Protein AF-A0A8B8I466-F1 (afdb_monomer_lite)

Secondary structure (DSSP, 8-state):
-GGGTT--HHHHHHHHHHSSBSEEETTTTEEE-TTS-EESS-GGGTTSTT-BTTB-TTTS--HHHHHHHTT--EEEEEEBSS---TT-TT---TTTB-SEEEEEEEE-----TT---HHHHHHHHT--PPP--GGGGGGSSEEEPTTSS-EEEHHHHHHHHHHHHHHHHHHHHHHHHHHTS-EEEEEE-SS-STT--STTHHHHHHHHHHHHHHHHHHTT--SSEEEEEEES----HHHHGGGB-S----SS---BEEEEE-TTSTTSEEEEE-----TTBPP-GGGTTSEEEEEEEE-TTB-TTTHHHHGGG-TT-----S-PBP-

pLDDT: mean 81.02, std 19.11, range [26.3, 98.69]

Sequence (327 aa):
KALYKDMTVPDLIERILKKRAVTFMNQNDSYLLITGEQDEEGWEQVGSIHQKPPLILENCLSYDEMKLSAMVYISGYTECINDGEKQNSGVIREDIAEEDAVIIATSENNNSPLVHSYTYEELSSYINIQDKDEEKRYMDRYIKRPGTEDIFDNEVYYKRISVLAESTLLEAEHRAKEAGKNAFVNVIGCGLGVWKISPHQPDVYVLTFLERIRAFLRKDLLNHVTDVNFAFIKTSPGITALFTNSTEQSESPVEKRIFFESKRHPKGGINVQVENRSPSARLTGEHAGKLLVLTYPWDSNAHPGNDCILINKTPKTEACGRVTIKN

Radius of gyration: 21.11 Å; chains: 1; bounding box: 47×52×66 Å

Foldseek 3Di:
DVVPPPADPVNLVVCLQQQFFQAFDDPQGFTAHPVGDTDTHPLQCAPPPPADPPRHVVRHPHPVSLVVLQLDKDKDKFAFQDLLFFQCLLDGDNVFFDGIAMEIAHEDDLPPPVPVPVCQVVVLVPDDDDDDDPQPQLVDQWDQFPPDSDIDGLVVLLVSLLSVLLCQQLVQQVVLVVVVFAEAEEEEDACVPPNDRHPQSLVSNVVSNVVSQLVCLVVVSHQRHAEYEYAPGDHHPVSQVQQFDPDDPDPDDGFRKDWDAHPSHPVRTHIYGYDHGRQRTAQDDPRHPGHYYYYDHDRSRHHPPHVVVCCVPDPDDRGSRGGDGDD

Structure (mmCIF, N/CA/C/O backbone):
data_AF-A0A8B8I466-F1
#
_entry.id   AF-A0A8B8I466-F1
#
loop_
_atom_site.group_PDB
_atom_site.id
_atom_site.type_symbol
_atom_site.label_atom_id
_atom_site.label_alt_id
_atom_site.label_comp_id
_atom_site.label_asym_id
_atom_site.label_entity_id
_atom_site.label_seq_id
_atom_site.pdbx_PDB_ins_code
_atom_site.Cartn_x
_atom_site.Cartn_y
_atom_site.Cartn_z
_atom_site.occupancy
_atom_site.B_iso_or_equiv
_atom_site.auth_seq_id
_atom_site.auth_comp_id
_atom_site.auth_asym_id
_atom_site.auth_atom_id
_atom_site.pdbx_PDB_model_num
ATOM 1 N N . LYS A 1 1 ? 3.278 -1.179 -31.485 1.00 66.00 1 LYS A N 1
ATOM 2 C CA . LYS A 1 1 ? 4.059 -2.439 -31.374 1.00 66.00 1 LYS A CA 1
ATOM 3 C C . LYS A 1 1 ? 3.112 -3.606 -31.653 1.00 66.00 1 LYS A C 1
ATOM 5 O O . LYS A 1 1 ? 2.006 -3.562 -31.136 1.00 66.00 1 LYS A O 1
ATOM 10 N N . ALA A 1 2 ? 3.502 -4.591 -32.473 1.00 84.00 2 ALA A N 1
ATOM 11 C CA . ALA A 1 2 ? 2.630 -5.707 -32.879 1.00 84.00 2 ALA A CA 1
ATOM 12 C C . ALA A 1 2 ? 2.052 -6.496 -31.687 1.00 84.00 2 ALA A C 1
ATOM 14 O O . ALA A 1 2 ? 0.906 -6.919 -31.746 1.00 84.00 2 ALA A O 1
ATOM 15 N N . LEU A 1 3 ? 2.813 -6.586 -30.589 1.00 88.56 3 LEU A N 1
ATOM 16 C CA . LEU A 1 3 ? 2.430 -7.275 -29.354 1.00 88.56 3 LEU A CA 1
ATOM 17 C C . LEU A 1 3 ? 1.075 -6.833 -28.773 1.00 88.56 3 LEU A C 1
ATOM 19 O O . LEU A 1 3 ? 0.343 -7.661 -28.251 1.00 88.56 3 LEU A O 1
ATOM 23 N N . TYR A 1 4 ? 0.739 -5.543 -28.861 1.00 91.44 4 TYR A N 1
ATOM 24 C CA . TYR A 1 4 ? -0.459 -4.988 -28.216 1.00 91.44 4 TYR A CA 1
ATOM 25 C C . TYR A 1 4 ? -1.673 -4.900 -29.140 1.00 91.44 4 TYR A C 1
ATOM 27 O O . TYR A 1 4 ? -2.724 -4.446 -28.706 1.00 91.44 4 TYR A O 1
ATOM 35 N N . LYS A 1 5 ? -1.531 -5.260 -30.423 1.00 92.31 5 LYS A N 1
ATOM 36 C CA . LYS A 1 5 ? -2.537 -4.960 -31.453 1.00 92.31 5 LYS A CA 1
ATOM 37 C C . LYS A 1 5 ? -3.912 -5.552 -31.126 1.00 92.31 5 LYS A C 1
ATOM 39 O O . LYS A 1 5 ? -4.910 -4.867 -31.315 1.00 92.31 5 LYS A O 1
ATOM 44 N N . ASP A 1 6 ? -3.925 -6.781 -30.620 1.00 94.50 6 ASP A N 1
ATOM 45 C CA . ASP A 1 6 ? -5.138 -7.562 -30.362 1.00 94.50 6 ASP A CA 1
ATOM 46 C C . ASP A 1 6 ? -5.295 -7.911 -28.864 1.00 94.50 6 ASP A C 1
ATOM 48 O O . ASP A 1 6 ? -6.089 -8.773 -28.501 1.00 94.50 6 ASP A O 1
ATOM 52 N N . MET A 1 7 ? -4.523 -7.254 -27.987 1.00 95.25 7 MET A N 1
ATOM 53 C CA . MET A 1 7 ? -4.504 -7.516 -26.543 1.00 95.25 7 MET A CA 1
ATOM 54 C C . MET A 1 7 ? -5.641 -6.770 -25.837 1.00 95.25 7 MET A C 1
ATOM 56 O O . MET A 1 7 ? -5.760 -5.548 -25.959 1.00 95.25 7 MET A O 1
ATOM 60 N N . THR A 1 8 ? -6.460 -7.485 -25.064 1.00 96.06 8 THR A N 1
ATOM 61 C CA . THR A 1 8 ? -7.496 -6.867 -24.226 1.00 96.06 8 THR A CA 1
ATOM 62 C C . THR A 1 8 ? -6.914 -6.324 -22.914 1.00 96.06 8 THR A C 1
ATOM 64 O O . THR A 1 8 ? -5.773 -6.604 -22.550 1.00 96.06 8 THR A O 1
ATOM 67 N N . VAL A 1 9 ? -7.700 -5.540 -22.162 1.00 93.75 9 VAL A N 1
ATOM 68 C CA . VAL A 1 9 ? -7.287 -5.073 -20.824 1.00 93.75 9 VAL A CA 1
ATOM 69 C C . VAL A 1 9 ? -7.032 -6.248 -19.862 1.00 93.75 9 VAL A C 1
ATOM 71 O O . VAL A 1 9 ? -5.976 -6.243 -19.233 1.00 93.75 9 VAL A O 1
ATOM 74 N N . PRO A 1 10 ? -7.907 -7.271 -19.754 1.00 95.06 10 PRO A N 1
ATOM 75 C CA . PRO A 1 10 ? -7.601 -8.475 -18.978 1.00 95.06 10 PRO A CA 1
ATOM 76 C C . PRO A 1 10 ? -6.294 -9.164 -19.388 1.00 95.06 10 PRO A C 1
ATOM 78 O O . PRO A 1 10 ? -5.496 -9.487 -18.510 1.00 95.06 10 PRO A O 1
ATOM 81 N N . ASP A 1 11 ? -6.031 -9.310 -20.691 1.00 95.06 11 ASP A N 1
ATOM 82 C CA . ASP A 1 11 ? -4.788 -9.927 -21.184 1.00 95.06 11 ASP A CA 1
ATOM 83 C C . ASP A 1 11 ? -3.554 -9.107 -20.778 1.00 95.06 11 ASP A C 1
ATOM 85 O O . ASP A 1 11 ? -2.514 -9.658 -20.413 1.00 95.06 11 ASP A O 1
ATOM 89 N N . LEU A 1 12 ? -3.667 -7.773 -20.800 1.00 93.44 12 LEU A N 1
ATOM 90 C CA . LEU A 1 12 ? -2.604 -6.877 -20.352 1.00 93.44 12 LEU A CA 1
ATOM 91 C C . LEU A 1 12 ? -2.336 -7.024 -18.848 1.00 93.44 12 LEU A C 1
ATOM 93 O O . LEU A 1 12 ? -1.176 -7.066 -18.439 1.00 93.44 12 LEU A O 1
ATOM 97 N N . ILE A 1 13 ? -3.381 -7.130 -18.021 1.00 92.50 13 ILE A N 1
ATOM 98 C CA . ILE A 1 13 ? -3.227 -7.354 -16.576 1.00 92.50 13 ILE A CA 1
ATOM 99 C C . ILE A 1 13 ? -2.614 -8.731 -16.306 1.00 92.50 13 ILE A C 1
ATOM 101 O O . ILE A 1 13 ? -1.665 -8.835 -15.530 1.00 92.50 13 ILE A O 1
ATOM 105 N N . GLU A 1 14 ? -3.087 -9.781 -16.978 1.00 92.88 14 GLU A N 1
ATOM 106 C CA . GLU A 1 14 ? -2.515 -11.123 -16.862 1.00 92.88 14 GLU A CA 1
ATOM 107 C C . GLU A 1 14 ? -1.028 -11.129 -17.242 1.00 92.88 14 GLU A C 1
ATOM 109 O O . GLU A 1 14 ? -0.196 -11.707 -16.536 1.00 92.88 14 GLU A O 1
ATOM 114 N N . ARG A 1 15 ? -0.664 -10.423 -18.314 1.00 93.38 15 ARG A N 1
ATOM 115 C CA . ARG A 1 15 ? 0.728 -10.227 -18.717 1.00 93.38 15 ARG A CA 1
ATOM 116 C C . ARG A 1 15 ? 1.543 -9.513 -17.636 1.00 93.38 15 ARG A C 1
ATOM 118 O O . ARG A 1 15 ? 2.617 -10.002 -17.289 1.00 93.38 15 ARG A O 1
ATOM 125 N N . ILE A 1 16 ? 1.038 -8.408 -17.085 1.00 92.12 16 ILE A N 1
ATOM 126 C CA . ILE A 1 16 ? 1.685 -7.659 -15.993 1.00 92.12 16 ILE A CA 1
ATOM 127 C C . ILE A 1 16 ? 1.921 -8.543 -14.762 1.00 92.12 16 ILE A C 1
ATOM 129 O O . ILE A 1 16 ? 2.914 -8.365 -14.061 1.00 92.12 16 ILE A O 1
ATOM 133 N N . LEU A 1 17 ? 1.039 -9.503 -14.488 1.00 89.38 17 LEU A N 1
ATOM 134 C CA . LEU A 1 17 ? 1.194 -10.431 -13.368 1.00 89.38 17 LEU A CA 1
ATOM 135 C C . LEU A 1 17 ? 2.197 -11.559 -13.663 1.00 89.38 17 LEU A C 1
ATOM 137 O O . LEU A 1 17 ? 2.922 -11.975 -12.763 1.00 89.38 17 LEU A O 1
ATOM 141 N N . LYS A 1 18 ? 2.252 -12.055 -14.906 1.00 90.50 18 LYS A N 1
ATOM 142 C CA . LYS A 1 18 ? 3.042 -13.245 -15.281 1.00 90.50 18 LYS A CA 1
ATOM 143 C C . LYS A 1 18 ? 4.452 -12.967 -15.794 1.00 90.50 18 LYS A C 1
ATOM 145 O O . LYS A 1 18 ? 5.269 -13.880 -15.790 1.00 90.50 18 LYS A O 1
ATOM 150 N N . LYS A 1 19 ? 4.726 -11.772 -16.322 1.00 92.44 19 LYS A N 1
ATOM 151 C CA . LYS A 1 19 ? 5.994 -11.455 -17.014 1.00 92.44 19 LYS A CA 1
ATOM 152 C C . LYS A 1 19 ? 6.987 -10.666 -16.156 1.00 92.44 19 LYS A C 1
ATOM 154 O O . LYS A 1 19 ? 7.925 -10.073 -16.686 1.00 92.44 19 LYS A O 1
ATOM 159 N N . ARG A 1 20 ? 6.769 -10.650 -14.839 1.00 90.31 20 ARG A N 1
ATOM 160 C CA . ARG A 1 20 ? 7.691 -10.069 -13.857 1.00 90.31 20 ARG A CA 1
ATOM 161 C C . ARG A 1 20 ? 8.909 -10.970 -13.683 1.00 90.31 20 ARG A C 1
ATOM 163 O O . ARG A 1 20 ? 8.836 -12.180 -13.899 1.00 90.31 20 ARG A O 1
ATOM 170 N N . ALA A 1 21 ? 10.018 -10.386 -13.254 1.00 89.31 21 ALA A N 1
ATOM 171 C CA . ALA A 1 21 ? 11.120 -11.173 -12.730 1.00 89.31 21 ALA A CA 1
ATOM 172 C C . ALA A 1 21 ? 10.681 -11.868 -11.428 1.00 89.31 21 ALA A C 1
ATOM 174 O O . ALA A 1 21 ? 9.785 -11.407 -10.726 1.00 89.31 21 ALA A O 1
ATOM 175 N N . VAL A 1 22 ? 11.317 -12.978 -11.071 1.00 86.25 22 VAL A N 1
ATOM 176 C CA . VAL A 1 22 ? 11.209 -13.557 -9.722 1.00 86.25 22 VAL A CA 1
ATOM 177 C C . VAL A 1 22 ? 11.797 -12.586 -8.707 1.00 86.25 22 VAL A C 1
ATOM 179 O O . VAL A 1 22 ? 11.175 -12.311 -7.682 1.00 86.25 22 VAL A O 1
ATOM 182 N N . THR A 1 23 ? 12.958 -12.024 -9.041 1.00 82.81 23 THR A N 1
ATOM 183 C CA . THR A 1 23 ? 13.619 -10.992 -8.251 1.00 82.81 23 THR A CA 1
ATOM 184 C C . THR A 1 23 ? 14.049 -9.846 -9.154 1.00 82.81 23 THR A C 1
ATOM 186 O O . THR A 1 23 ? 14.543 -10.099 -10.250 1.00 82.81 23 THR A O 1
ATOM 189 N N . PHE A 1 24 ? 13.869 -8.609 -8.694 1.00 83.00 24 PHE A N 1
ATOM 190 C CA . PHE A 1 24 ? 14.349 -7.395 -9.355 1.00 83.00 24 PHE A CA 1
ATOM 191 C C . PHE A 1 24 ? 14.780 -6.387 -8.285 1.00 83.00 24 PHE A C 1
ATOM 193 O O . PHE A 1 24 ? 13.989 -6.061 -7.395 1.00 83.00 24 PHE A O 1
ATOM 200 N N . MET A 1 25 ? 16.045 -5.963 -8.299 1.00 77.88 25 MET A N 1
ATOM 201 C CA . MET A 1 25 ? 16.619 -5.160 -7.215 1.00 77.88 25 MET A CA 1
ATOM 202 C C . MET A 1 25 ? 17.865 -4.373 -7.629 1.00 77.88 25 MET A C 1
ATOM 204 O O . MET A 1 25 ? 18.472 -4.625 -8.663 1.00 77.88 25 MET A O 1
ATOM 208 N N . ASN A 1 26 ? 18.295 -3.485 -6.729 1.00 71.50 26 ASN A N 1
ATOM 209 C CA . ASN A 1 26 ? 19.488 -2.642 -6.847 1.00 71.50 26 ASN A CA 1
ATOM 210 C C . ASN A 1 26 ? 19.408 -1.612 -7.985 1.00 71.50 26 ASN A C 1
ATOM 212 O O . ASN A 1 26 ? 18.442 -1.545 -8.733 1.00 71.50 26 ASN A O 1
ATOM 216 N N . GLN A 1 27 ? 20.421 -0.747 -8.063 1.00 71.00 27 GLN A N 1
ATOM 217 C CA . GLN A 1 27 ? 20.495 0.315 -9.076 1.00 71.00 27 GLN A CA 1
ATOM 218 C C . GLN A 1 27 ? 20.918 -0.200 -10.458 1.00 71.00 27 GLN A C 1
ATOM 220 O O . GLN A 1 27 ? 20.666 0.476 -11.447 1.00 71.00 27 GLN A O 1
ATOM 225 N N . ASN A 1 28 ? 21.535 -1.383 -10.511 1.00 72.88 28 ASN A N 1
ATOM 226 C CA . ASN A 1 28 ? 21.987 -2.026 -11.745 1.00 72.88 28 ASN A CA 1
ATOM 227 C C . ASN A 1 28 ? 20.957 -3.033 -12.277 1.00 72.88 28 ASN A C 1
ATOM 229 O O . ASN A 1 28 ? 21.315 -3.905 -13.058 1.00 72.88 28 ASN A O 1
ATOM 233 N N . ASP A 1 29 ? 19.705 -2.980 -11.810 1.00 81.62 29 ASP A N 1
ATOM 234 C CA . ASP A 1 29 ? 18.644 -3.899 -12.231 1.00 81.62 29 ASP A CA 1
ATOM 235 C C . ASP A 1 29 ? 19.035 -5.383 -12.106 1.00 81.62 29 ASP A C 1
ATOM 237 O O . ASP A 1 29 ? 18.802 -6.170 -13.017 1.00 81.62 29 ASP A O 1
ATOM 241 N N . SER A 1 30 ? 19.648 -5.798 -10.992 1.00 84.44 30 SER A N 1
ATOM 242 C CA . SER A 1 30 ? 19.957 -7.214 -10.761 1.00 84.44 30 SER A CA 1
ATOM 243 C C . SER A 1 30 ? 18.660 -8.029 -10.768 1.00 84.44 30 SER A C 1
ATOM 245 O O . SER A 1 30 ? 17.737 -7.735 -9.997 1.00 84.44 30 SER A O 1
ATOM 247 N N . TYR A 1 31 ? 18.589 -9.067 -11.604 1.00 88.25 31 TYR A N 1
ATOM 248 C CA . TYR A 1 31 ? 17.351 -9.808 -11.834 1.00 88.25 31 TYR A CA 1
ATOM 249 C C . TYR A 1 31 ? 17.521 -11.326 -11.768 1.00 88.25 31 TYR A C 1
ATOM 251 O O . TYR A 1 31 ? 18.568 -11.867 -12.101 1.00 88.25 31 TYR A O 1
ATOM 259 N N . LEU A 1 32 ? 16.446 -12.025 -11.393 1.00 89.88 32 LEU A N 1
ATOM 260 C CA . LEU A 1 32 ? 16.265 -13.469 -11.581 1.00 89.88 32 LEU A CA 1
ATOM 261 C C . LEU A 1 32 ? 14.954 -13.685 -12.336 1.00 89.88 32 LEU A C 1
ATOM 263 O O . LEU A 1 32 ? 13.900 -13.279 -11.851 1.00 89.88 32 LEU A O 1
ATOM 267 N N . LEU A 1 33 ? 14.986 -14.331 -13.496 1.00 90.81 33 LEU A N 1
ATOM 268 C CA . LEU A 1 33 ? 13.788 -14.652 -14.270 1.00 90.81 33 LEU A CA 1
ATOM 269 C C . LEU A 1 33 ? 13.120 -15.938 -13.770 1.00 90.81 33 LEU A C 1
ATOM 271 O O . LEU A 1 33 ? 13.748 -16.794 -13.149 1.00 90.81 33 LEU A O 1
ATOM 275 N N . ILE A 1 34 ? 11.836 -16.110 -14.098 1.00 85.62 34 ILE A N 1
ATOM 276 C CA . ILE A 1 34 ? 11.074 -17.329 -13.767 1.00 85.62 34 ILE A CA 1
ATOM 277 C C . ILE A 1 34 ? 11.654 -18.590 -14.420 1.00 85.62 34 ILE A C 1
ATOM 279 O O . ILE A 1 34 ? 11.508 -19.695 -13.906 1.00 85.62 34 ILE A O 1
ATOM 283 N N . THR A 1 35 ? 12.342 -18.409 -15.543 1.00 87.62 35 THR A N 1
ATOM 284 C CA . THR A 1 35 ? 13.056 -19.439 -16.298 1.00 87.62 35 THR A CA 1
ATOM 285 C C . THR A 1 35 ? 14.420 -19.793 -15.685 1.00 87.62 35 THR A C 1
ATOM 287 O O . THR A 1 35 ? 14.990 -20.827 -16.030 1.00 87.62 35 THR A O 1
ATOM 290 N N . GLY A 1 36 ? 14.890 -19.020 -14.698 1.00 88.62 36 GLY A N 1
ATOM 291 C CA . GLY A 1 36 ? 16.085 -19.297 -13.899 1.00 88.62 36 GLY A CA 1
ATOM 292 C C . GLY A 1 36 ? 17.333 -18.506 -14.294 1.00 88.62 36 GLY A C 1
ATOM 293 O O . GLY A 1 36 ? 18.312 -18.552 -13.551 1.00 88.62 36 GLY A O 1
ATOM 294 N N . GLU A 1 37 ? 17.318 -17.781 -15.414 1.00 92.50 37 GLU A N 1
ATOM 295 C CA . GLU A 1 37 ? 18.400 -16.882 -15.816 1.00 92.50 37 GLU A CA 1
ATOM 296 C C . GLU A 1 37 ? 18.531 -15.719 -14.831 1.00 92.50 37 GLU A C 1
ATOM 298 O O . GLU A 1 37 ? 17.536 -15.138 -14.393 1.00 92.50 37 GLU A O 1
ATOM 303 N N . GLN A 1 38 ? 19.774 -15.378 -14.506 1.00 92.00 38 GLN A N 1
ATOM 304 C CA . GLN A 1 38 ? 20.130 -14.323 -13.571 1.00 92.00 38 GLN A CA 1
ATOM 305 C C . GLN A 1 38 ? 21.283 -13.514 -14.154 1.00 92.00 38 GLN A C 1
ATOM 307 O O . GLN A 1 38 ? 22.267 -14.103 -14.602 1.00 92.00 38 GLN A O 1
ATOM 312 N N . ASP A 1 39 ? 21.157 -12.192 -14.119 1.00 90.94 39 ASP A N 1
ATOM 313 C CA . ASP A 1 39 ? 22.202 -11.256 -14.534 1.00 90.94 39 ASP A CA 1
ATOM 314 C C . ASP A 1 39 ? 21.955 -9.873 -13.900 1.00 90.94 39 ASP A C 1
ATOM 316 O O . ASP A 1 39 ? 21.064 -9.704 -13.058 1.00 90.94 39 ASP A O 1
ATOM 320 N N . GLU A 1 40 ? 22.742 -8.887 -14.312 1.00 89.00 40 GLU A N 1
ATOM 321 C CA . GLU A 1 40 ? 22.535 -7.463 -14.049 1.00 89.00 40 GLU A CA 1
ATOM 322 C C . GLU A 1 40 ? 22.499 -6.654 -15.357 1.00 89.00 40 GLU A C 1
ATOM 324 O O . GLU A 1 40 ? 23.027 -7.081 -16.382 1.00 89.00 40 GLU A O 1
ATOM 329 N N . GLU A 1 41 ? 21.859 -5.484 -15.315 1.00 86.81 41 GLU A N 1
ATOM 330 C CA . GLU A 1 41 ? 21.724 -4.532 -16.426 1.00 86.81 41 GLU A CA 1
ATOM 331 C C . GLU A 1 41 ? 20.938 -5.054 -17.655 1.00 86.81 41 GLU A C 1
ATOM 333 O O . GLU A 1 41 ? 20.353 -6.140 -17.673 1.00 86.81 41 GLU A O 1
ATOM 338 N N . GLY A 1 42 ? 20.836 -4.226 -18.703 1.00 87.69 42 GLY A N 1
ATOM 339 C CA . GLY A 1 42 ? 20.226 -4.571 -19.992 1.00 87.69 42 GLY A CA 1
ATOM 340 C C . GLY A 1 42 ? 18.696 -4.506 -20.035 1.00 87.69 42 GLY A C 1
ATOM 341 O O . GLY A 1 42 ? 18.106 -4.611 -21.120 1.00 87.69 42 GLY A O 1
ATOM 342 N N . TRP A 1 43 ? 18.031 -4.302 -18.893 1.00 90.06 43 TRP A N 1
ATOM 343 C CA . TRP A 1 43 ? 16.571 -4.206 -18.807 1.00 90.06 43 TRP A CA 1
ATOM 344 C C . TRP A 1 43 ? 16.019 -2.982 -19.552 1.00 90.06 43 TRP A C 1
ATOM 346 O O . TRP A 1 43 ? 14.914 -3.016 -20.100 1.00 90.06 43 TRP A O 1
ATOM 356 N N . GLU A 1 44 ? 16.809 -1.913 -19.660 1.00 87.69 44 GLU A N 1
ATOM 357 C CA . GLU A 1 44 ? 16.464 -0.693 -20.390 1.00 87.69 44 GLU A CA 1
ATOM 358 C C . GLU A 1 44 ? 16.282 -0.924 -21.897 1.00 87.69 44 GLU A C 1
ATOM 360 O O . GLU A 1 44 ? 15.597 -0.148 -22.569 1.00 87.69 44 GLU A O 1
ATOM 365 N N . GLN A 1 45 ? 16.824 -2.027 -22.427 1.00 91.12 45 GLN A N 1
ATOM 366 C CA . GLN A 1 45 ? 16.643 -2.408 -23.825 1.00 91.12 45 GLN A CA 1
ATOM 367 C C . GLN A 1 45 ? 15.321 -3.136 -24.092 1.00 91.12 45 GLN A C 1
ATOM 369 O O . GLN A 1 45 ? 14.938 -3.257 -25.257 1.00 91.12 45 GLN A O 1
ATOM 374 N N . VAL A 1 46 ? 14.596 -3.613 -23.073 1.00 91.88 46 VAL A N 1
ATOM 375 C CA . VAL A 1 46 ? 13.380 -4.425 -23.256 1.00 91.88 46 VAL A CA 1
ATOM 376 C C . VAL A 1 46 ? 12.317 -3.653 -24.047 1.00 91.88 46 VAL A C 1
ATOM 378 O O . VAL A 1 46 ? 11.786 -2.624 -23.628 1.00 91.88 46 VAL A O 1
ATOM 381 N N . GLY A 1 47 ? 11.962 -4.178 -25.224 1.00 89.94 47 GLY A N 1
ATOM 382 C CA . GLY A 1 47 ? 11.009 -3.549 -26.137 1.00 89.94 47 GLY A CA 1
ATOM 383 C C . GLY A 1 47 ? 11.583 -2.456 -27.041 1.00 89.94 47 GLY A C 1
ATOM 384 O O . GLY A 1 47 ? 10.790 -1.806 -27.734 1.00 89.94 47 GLY A O 1
ATOM 385 N N . SER A 1 48 ? 12.905 -2.265 -27.056 1.00 90.56 48 SER A N 1
ATOM 386 C CA . SER A 1 48 ? 13.636 -1.492 -28.067 1.00 90.56 48 SER A CA 1
ATOM 387 C C . SER A 1 48 ? 14.048 -2.385 -29.252 1.00 90.56 48 SER A C 1
ATOM 389 O O . SER A 1 48 ? 13.835 -3.599 -29.247 1.00 90.56 48 SER A O 1
ATOM 391 N N . ILE A 1 49 ? 14.651 -1.792 -30.288 1.00 91.81 49 ILE A N 1
ATOM 392 C CA . ILE A 1 49 ? 15.253 -2.548 -31.404 1.00 91.81 49 ILE A CA 1
ATOM 393 C C . ILE A 1 49 ? 16.538 -3.292 -31.000 1.00 91.81 49 ILE A C 1
ATOM 395 O O . ILE A 1 49 ? 17.006 -4.147 -31.746 1.00 91.81 49 ILE A O 1
ATOM 399 N N . HIS A 1 50 ? 17.109 -2.957 -29.840 1.00 93.81 50 HIS A N 1
ATOM 400 C CA . HIS A 1 50 ? 18.356 -3.513 -29.315 1.00 93.81 50 HIS A CA 1
ATOM 401 C C . HIS A 1 50 ? 18.135 -4.572 -28.228 1.00 93.81 50 HIS A C 1
ATOM 403 O O . HIS A 1 50 ? 19.118 -5.096 -27.706 1.00 93.81 50 HIS A O 1
ATOM 409 N N . GLN A 1 51 ? 16.879 -4.903 -27.899 1.00 94.06 51 GLN A N 1
ATOM 410 C CA . GLN A 1 51 ? 16.552 -5.986 -26.967 1.00 94.06 51 GLN A CA 1
ATOM 411 C C . GLN A 1 51 ? 17.222 -7.305 -27.383 1.00 94.06 51 GLN A C 1
ATOM 413 O O . GLN A 1 51 ? 17.312 -7.619 -28.575 1.00 94.06 51 GLN A O 1
ATOM 418 N N . LYS A 1 52 ? 17.665 -8.098 -26.405 1.00 94.50 52 LYS A N 1
ATOM 419 C CA . LYS A 1 52 ? 18.330 -9.389 -26.630 1.00 94.50 52 LYS A CA 1
ATOM 420 C C . LYS A 1 52 ? 17.777 -10.437 -25.668 1.00 94.50 52 LYS A C 1
ATOM 422 O O . LYS A 1 52 ? 17.480 -10.090 -24.531 1.00 94.50 52 LYS A O 1
ATOM 427 N N . PRO A 1 53 ? 17.657 -11.711 -26.078 1.00 93.94 53 PRO A N 1
ATOM 428 C CA . PRO A 1 53 ? 17.306 -12.784 -25.152 1.00 93.94 53 PRO A CA 1
ATOM 429 C C . PRO A 1 53 ? 18.281 -12.854 -23.956 1.00 93.94 53 PRO A C 1
ATOM 431 O O . PRO A 1 53 ? 19.477 -12.653 -24.171 1.00 93.94 53 PRO A O 1
ATOM 434 N N . PRO A 1 54 ? 17.800 -13.154 -22.731 1.00 93.38 54 PRO A N 1
ATOM 435 C CA . PRO A 1 54 ? 16.407 -13.476 -22.394 1.00 93.38 54 PRO A CA 1
ATOM 436 C C . PRO A 1 54 ? 15.494 -12.240 -22.225 1.00 93.38 54 PRO A C 1
ATOM 438 O O . PRO A 1 54 ? 14.270 -12.385 -22.244 1.00 93.38 54 PRO A O 1
ATOM 441 N N . LEU A 1 55 ? 16.072 -11.036 -22.145 1.00 94.62 55 LEU A N 1
ATOM 442 C CA . LEU A 1 55 ? 15.407 -9.742 -21.940 1.00 94.62 55 LEU A CA 1
ATOM 443 C C . LEU A 1 55 ? 14.753 -9.190 -23.219 1.00 94.62 55 LEU A C 1
ATOM 445 O O . LEU A 1 55 ? 15.169 -8.188 -23.807 1.00 94.62 55 LEU A O 1
ATOM 449 N N . ILE A 1 56 ? 13.687 -9.853 -23.657 1.00 94.31 56 ILE A N 1
ATOM 450 C CA . ILE A 1 56 ? 12.842 -9.399 -24.767 1.00 94.31 56 ILE A CA 1
ATOM 451 C C . ILE A 1 56 ? 11.427 -9.105 -24.282 1.00 94.31 56 ILE A C 1
ATOM 453 O O . ILE A 1 56 ? 10.930 -9.747 -23.359 1.00 94.31 56 ILE A O 1
ATOM 457 N N . LEU A 1 57 ? 10.743 -8.168 -24.943 1.00 93.56 57 LEU A N 1
ATOM 458 C CA . LEU A 1 57 ? 9.399 -7.722 -24.560 1.00 93.56 57 LEU A CA 1
ATOM 459 C C . LEU A 1 57 ? 8.389 -8.874 -24.491 1.00 93.56 57 LEU A C 1
ATOM 461 O O . LEU A 1 57 ? 7.452 -8.834 -23.714 1.00 93.56 57 LEU A O 1
ATOM 465 N N . GLU A 1 58 ? 8.552 -9.934 -25.271 1.00 92.25 58 GLU A N 1
ATOM 466 C CA . GLU A 1 58 ? 7.669 -11.101 -25.171 1.00 92.25 58 GLU A CA 1
ATOM 467 C C . GLU A 1 58 ? 7.744 -11.793 -23.792 1.00 92.25 58 GLU A C 1
ATOM 469 O O . GLU A 1 58 ? 6.728 -12.261 -23.260 1.00 92.25 58 GLU A O 1
ATOM 474 N N . ASN A 1 59 ? 8.928 -11.784 -23.177 1.00 91.88 59 ASN A N 1
ATOM 475 C CA . ASN A 1 59 ? 9.246 -12.526 -21.960 1.00 91.88 59 ASN A CA 1
ATOM 476 C C . ASN A 1 59 ? 9.245 -11.663 -20.698 1.00 91.88 59 ASN A C 1
ATOM 478 O O . ASN A 1 59 ? 8.931 -12.178 -19.628 1.00 91.88 59 ASN A O 1
ATOM 482 N N . CYS A 1 60 ? 9.549 -10.375 -20.829 1.00 93.19 60 CYS A N 1
ATOM 483 C CA . CYS A 1 60 ? 9.750 -9.459 -19.711 1.00 93.19 60 CYS A CA 1
ATOM 484 C C . CYS A 1 60 ? 8.869 -8.216 -19.852 1.00 93.19 60 CYS A C 1
ATOM 486 O O . CYS A 1 60 ? 8.475 -7.839 -20.963 1.00 93.19 60 CYS A O 1
ATOM 488 N N . LEU A 1 61 ? 8.591 -7.558 -18.725 1.00 93.06 61 LEU A N 1
ATOM 489 C CA . LEU A 1 61 ? 7.988 -6.228 -18.732 1.00 93.06 61 LEU A CA 1
ATOM 490 C C . LEU A 1 61 ? 9.009 -5.175 -19.161 1.00 93.06 61 LEU A C 1
ATOM 492 O O . LEU A 1 61 ? 10.142 -5.172 -18.682 1.00 93.06 61 LEU A O 1
ATOM 496 N N . SER A 1 62 ? 8.601 -4.246 -20.025 1.00 91.50 62 SER A N 1
ATOM 497 C CA . SER A 1 62 ? 9.387 -3.028 -20.256 1.00 91.50 62 SER A CA 1
ATOM 498 C C . SER A 1 62 ? 9.212 -2.023 -19.116 1.00 91.50 62 SER A C 1
ATOM 500 O O . SER A 1 62 ? 8.228 -2.066 -18.377 1.00 91.50 62 SER A O 1
ATOM 502 N N . TYR A 1 63 ? 10.093 -1.024 -19.049 1.00 87.44 63 TYR A N 1
ATOM 503 C CA . TYR A 1 63 ? 9.933 0.112 -18.136 1.00 87.44 63 TYR A CA 1
ATOM 504 C C . TYR A 1 63 ? 8.599 0.858 -18.290 1.00 87.44 63 TYR A C 1
ATOM 506 O O . TYR A 1 63 ? 8.068 1.387 -17.313 1.00 87.44 63 TYR A O 1
ATOM 514 N N . ASP A 1 64 ? 8.018 0.886 -19.491 1.00 86.31 64 ASP A N 1
ATOM 515 C CA . ASP A 1 64 ? 6.690 1.468 -19.699 1.00 86.31 64 ASP A CA 1
ATOM 516 C C . ASP A 1 64 ? 5.579 0.601 -19.097 1.00 86.31 64 ASP A C 1
ATOM 518 O O . ASP A 1 64 ? 4.656 1.126 -18.476 1.00 86.31 64 ASP A O 1
ATOM 522 N N . GLU A 1 65 ? 5.681 -0.725 -19.220 1.00 89.81 65 GLU A N 1
ATOM 523 C CA . GLU A 1 65 ? 4.744 -1.652 -18.579 1.00 89.81 65 GLU A CA 1
ATOM 524 C C . GLU A 1 65 ? 4.897 -1.632 -17.055 1.00 89.81 65 GLU A C 1
ATOM 526 O O . GLU A 1 65 ? 3.896 -1.699 -16.345 1.00 89.81 65 GLU A O 1
ATOM 531 N N . MET A 1 66 ? 6.112 -1.439 -16.533 1.00 87.69 66 MET A N 1
ATOM 532 C CA . MET A 1 66 ? 6.367 -1.292 -15.095 1.00 87.69 66 MET A CA 1
ATOM 533 C C . MET A 1 66 ? 5.649 -0.075 -14.490 1.00 87.69 66 MET A C 1
ATOM 535 O O . MET A 1 66 ? 5.204 -0.139 -13.343 1.00 87.69 66 MET A O 1
ATOM 539 N N . LYS A 1 67 ? 5.451 1.011 -15.255 1.00 83.25 67 LYS A N 1
ATOM 540 C CA . LYS A 1 67 ? 4.649 2.173 -14.813 1.00 83.25 67 LYS A CA 1
ATOM 541 C C . LYS A 1 67 ? 3.185 1.792 -14.577 1.00 83.25 67 LYS A C 1
ATOM 543 O O . LYS A 1 67 ? 2.580 2.266 -13.620 1.00 83.25 67 LYS A O 1
ATOM 548 N N . LEU A 1 68 ? 2.625 0.929 -15.428 1.00 86.38 68 LEU A N 1
ATOM 549 C CA . LEU A 1 68 ? 1.276 0.380 -15.244 1.00 86.38 68 LEU A CA 1
ATOM 550 C C . LEU A 1 68 ? 1.251 -0.639 -14.103 1.00 86.38 68 LEU A C 1
ATOM 552 O O . LEU A 1 68 ? 0.354 -0.620 -13.268 1.00 86.38 68 LEU A O 1
ATOM 556 N N . SER A 1 69 ? 2.278 -1.483 -14.043 1.00 87.81 69 SER A N 1
ATOM 557 C CA . SER A 1 69 ? 2.468 -2.518 -13.032 1.00 87.81 69 SER A CA 1
ATOM 558 C C . SER A 1 69 ? 2.500 -1.970 -11.603 1.00 87.81 69 SER A C 1
ATOM 560 O O . SER A 1 69 ? 1.950 -2.591 -10.696 1.00 87.81 69 SER A O 1
ATOM 562 N N . ALA A 1 70 ? 3.072 -0.777 -11.407 1.00 83.50 70 ALA A N 1
ATOM 563 C CA . ALA A 1 70 ? 3.091 -0.081 -10.120 1.00 83.50 70 ALA A CA 1
ATOM 564 C C . ALA A 1 70 ? 1.687 0.307 -9.605 1.00 83.50 70 ALA A C 1
ATOM 566 O O . ALA A 1 70 ? 1.525 0.582 -8.421 1.00 83.50 70 ALA A O 1
ATOM 567 N N . MET A 1 71 ? 0.670 0.322 -10.473 1.00 83.69 71 MET A N 1
ATOM 568 C CA . MET A 1 71 ? -0.728 0.582 -10.103 1.00 83.69 71 MET A CA 1
ATOM 569 C C . MET A 1 71 ? -1.548 -0.706 -9.923 1.00 83.69 71 MET A C 1
ATOM 571 O O . MET A 1 71 ? -2.750 -0.634 -9.678 1.00 83.69 71 MET A O 1
ATOM 575 N N . VAL A 1 72 ? -0.926 -1.881 -10.065 1.00 87.00 72 VAL A N 1
ATOM 576 C CA . VAL A 1 72 ? -1.575 -3.179 -9.853 1.00 87.00 72 VAL A CA 1
ATOM 577 C C . VAL A 1 72 ? -1.275 -3.664 -8.440 1.00 87.00 72 VAL A C 1
ATOM 579 O O . VAL A 1 72 ? -0.118 -3.873 -8.075 1.00 87.00 72 VAL A O 1
ATOM 582 N N . TYR A 1 73 ? -2.334 -3.881 -7.664 1.00 88.00 73 TYR A N 1
ATOM 583 C CA . TYR A 1 73 ? -2.268 -4.399 -6.300 1.00 88.00 73 TYR A CA 1
ATOM 584 C C . TYR A 1 73 ? -2.868 -5.799 -6.233 1.00 88.00 73 TYR A C 1
ATOM 586 O O . TYR A 1 73 ? -3.820 -6.111 -6.948 1.00 88.00 73 TYR A O 1
ATOM 594 N N . ILE A 1 74 ? -2.306 -6.641 -5.368 1.00 88.69 74 ILE A N 1
ATOM 595 C CA . ILE A 1 74 ? -2.781 -8.008 -5.132 1.00 88.69 74 ILE A CA 1
ATOM 596 C C . ILE A 1 74 ? -3.125 -8.120 -3.656 1.00 88.69 74 ILE A C 1
ATOM 598 O O . ILE A 1 74 ? -2.311 -7.746 -2.815 1.00 88.69 74 ILE A O 1
ATOM 602 N N . SER A 1 75 ? -4.303 -8.644 -3.338 1.00 91.94 75 SER A N 1
ATOM 603 C CA . SER A 1 75 ? -4.708 -8.908 -1.962 1.00 91.94 75 SER A CA 1
ATOM 604 C C . SER A 1 75 ? -5.169 -10.347 -1.770 1.00 91.94 75 SER A C 1
ATOM 606 O O . SER A 1 75 ? -5.705 -10.977 -2.684 1.00 91.94 75 SER A O 1
ATOM 608 N N . GLY A 1 76 ? -4.968 -10.875 -0.567 1.00 90.94 76 GLY A N 1
ATOM 609 C CA . GLY A 1 76 ? -5.391 -12.225 -0.217 1.00 90.94 76 GLY A CA 1
ATOM 610 C C . GLY A 1 76 ? -5.314 -12.487 1.280 1.00 90.94 76 GLY A C 1
ATOM 611 O O . GLY A 1 76 ? -4.595 -11.795 2.004 1.00 90.94 76 GLY A O 1
ATOM 612 N N . TYR A 1 77 ? -6.072 -13.489 1.726 1.00 90.06 77 TYR A N 1
ATOM 613 C CA . TYR A 1 77 ? -5.902 -14.058 3.058 1.00 90.06 77 TYR A CA 1
ATOM 614 C C . TYR A 1 77 ? -4.564 -14.787 3.145 1.00 90.06 77 TYR A C 1
ATOM 616 O O . TYR A 1 77 ? -4.107 -15.385 2.171 1.00 90.06 77 TYR A O 1
ATOM 624 N N . THR A 1 78 ? -3.952 -14.727 4.318 1.00 85.88 78 THR A N 1
ATOM 625 C CA . THR A 1 78 ? -2.712 -15.416 4.640 1.00 85.88 78 THR A CA 1
ATOM 626 C C . THR A 1 78 ? -2.786 -15.968 6.053 1.00 85.88 78 THR A C 1
ATOM 628 O O . THR A 1 78 ? -3.306 -15.310 6.955 1.00 85.88 78 THR A O 1
ATOM 631 N N . GLU A 1 79 ? -2.179 -17.134 6.245 1.00 86.50 79 GLU A N 1
ATOM 632 C CA . GLU A 1 79 ? -1.844 -17.635 7.572 1.00 86.50 79 GLU A CA 1
ATOM 633 C C . GLU A 1 79 ? -0.470 -17.087 7.966 1.00 86.50 79 GLU A C 1
ATOM 635 O O . GLU A 1 79 ? 0.523 -17.342 7.269 1.00 86.50 79 GLU A O 1
ATOM 640 N N . CYS A 1 80 ? -0.386 -16.304 9.044 1.00 87.00 80 CYS A N 1
ATOM 641 C CA . CYS A 1 80 ? 0.903 -15.761 9.476 1.00 87.00 80 CYS A CA 1
ATOM 642 C C . CYS A 1 80 ? 1.590 -16.744 10.421 1.00 87.00 80 CYS A C 1
ATOM 644 O O . CYS A 1 80 ? 1.072 -17.078 11.484 1.00 87.00 80 CYS A O 1
ATOM 646 N N . ILE A 1 81 ? 2.810 -17.162 10.081 1.00 85.56 81 ILE A N 1
ATOM 647 C CA . ILE A 1 81 ? 3.570 -18.074 10.949 1.00 85.56 81 ILE A CA 1
ATOM 648 C C . ILE A 1 81 ? 4.393 -17.346 12.010 1.00 85.56 81 ILE A C 1
ATOM 650 O O . ILE A 1 81 ? 4.931 -17.997 12.895 1.00 85.56 81 ILE A O 1
ATOM 654 N N . ASN A 1 82 ? 4.554 -16.026 11.901 1.00 87.19 82 ASN A N 1
ATOM 655 C CA . ASN A 1 82 ? 5.256 -15.164 12.853 1.00 87.19 82 ASN A CA 1
ATOM 656 C C . ASN A 1 82 ? 4.710 -13.728 12.788 1.00 87.19 82 ASN A C 1
ATOM 658 O O . ASN A 1 82 ? 3.830 -13.411 11.986 1.00 87.19 82 ASN A O 1
ATOM 662 N N . ASP A 1 83 ? 5.235 -12.849 13.637 1.00 87.81 83 ASP A N 1
ATOM 663 C CA . ASP A 1 83 ? 4.823 -11.447 13.745 1.00 87.81 83 ASP A CA 1
ATOM 664 C C . ASP A 1 83 ? 5.336 -10.549 12.598 1.00 87.81 83 ASP A C 1
ATOM 666 O O . ASP A 1 83 ? 4.966 -9.375 12.505 1.00 87.81 83 ASP A O 1
ATOM 670 N N . GLY A 1 84 ? 6.148 -11.100 11.688 1.00 84.94 84 GLY A N 1
ATOM 671 C CA . GLY A 1 84 ? 6.608 -10.426 10.480 1.00 84.94 84 GLY A CA 1
ATOM 672 C C . GLY A 1 84 ? 7.793 -9.485 10.696 1.00 84.94 84 GLY A C 1
ATOM 673 O O . GLY A 1 84 ? 8.044 -8.647 9.831 1.00 84.94 84 GLY A O 1
ATOM 674 N N . GLU A 1 85 ? 8.517 -9.599 11.815 1.00 83.06 85 GLU A N 1
ATOM 675 C CA . GLU A 1 85 ? 9.680 -8.752 12.110 1.00 83.06 85 GLU A CA 1
ATOM 676 C C . GLU A 1 85 ? 10.831 -8.903 11.107 1.00 83.06 85 GLU A C 1
ATOM 678 O O . GLU A 1 85 ? 11.065 -9.978 10.554 1.00 83.06 85 GLU A O 1
ATOM 683 N N . LYS A 1 86 ? 11.629 -7.844 10.919 1.00 73.00 86 LYS A N 1
ATOM 684 C CA . LYS A 1 86 ? 12.673 -7.812 9.870 1.00 73.00 86 LYS A CA 1
ATOM 685 C C . LYS A 1 86 ? 13.760 -8.880 10.002 1.00 73.00 86 LYS A C 1
ATOM 687 O O . LYS A 1 86 ? 14.432 -9.197 9.027 1.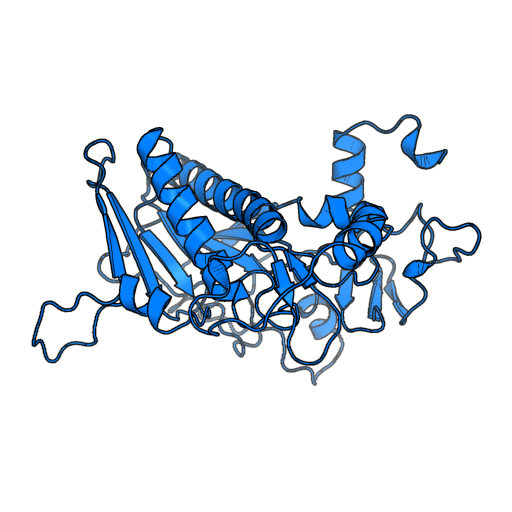00 73.00 86 LYS A O 1
ATOM 692 N N . GLN A 1 87 ? 13.968 -9.404 11.198 1.00 76.25 87 GLN A N 1
ATOM 693 C CA . GLN A 1 87 ? 15.019 -10.381 11.481 1.00 76.25 87 GLN A CA 1
ATOM 694 C C . GLN A 1 87 ? 14.435 -11.739 11.893 1.00 76.25 87 GLN A C 1
ATOM 696 O O . GLN A 1 87 ? 15.127 -12.550 12.504 1.00 76.25 87 GLN A O 1
ATOM 701 N N . ASN A 1 88 ? 13.170 -12.015 11.541 1.00 75.50 88 ASN A N 1
ATOM 702 C CA . ASN A 1 88 ? 12.498 -13.258 11.925 1.00 75.50 88 ASN A CA 1
ATOM 703 C C . ASN A 1 88 ? 13.074 -14.513 11.240 1.00 75.50 88 ASN A C 1
ATOM 705 O O . ASN A 1 88 ? 12.907 -15.609 11.764 1.00 75.50 88 ASN A O 1
ATOM 709 N N . SER A 1 89 ? 13.775 -14.365 10.106 1.00 77.75 89 SER A N 1
ATOM 710 C CA . SER A 1 89 ? 14.435 -15.459 9.369 1.00 77.75 89 SER A CA 1
ATOM 711 C C . SER A 1 89 ? 13.519 -16.645 9.024 1.00 77.75 89 SER A C 1
ATOM 713 O O . SER A 1 89 ? 13.974 -17.784 8.950 1.00 77.75 89 SER A O 1
ATOM 715 N N . GLY A 1 90 ? 12.219 -16.403 8.852 1.00 76.69 90 GLY A N 1
ATOM 716 C CA . GLY A 1 90 ? 11.221 -17.443 8.602 1.00 76.69 90 GLY A CA 1
ATOM 717 C C . GLY A 1 90 ? 10.929 -18.355 9.793 1.00 76.69 90 GLY A C 1
ATOM 718 O O . GLY A 1 90 ? 10.289 -19.390 9.620 1.00 76.69 90 GLY A O 1
ATOM 719 N N . VAL A 1 91 ? 11.386 -18.007 11.000 1.00 82.31 91 VAL A N 1
ATOM 720 C CA . VAL A 1 91 ? 11.152 -18.816 12.201 1.00 82.31 91 VAL A CA 1
ATOM 721 C C . VAL A 1 91 ? 9.668 -18.782 12.560 1.00 82.31 91 VAL A C 1
ATOM 723 O O . VAL A 1 91 ? 9.063 -17.714 12.643 1.00 82.31 91 VAL A O 1
ATOM 726 N N . ILE A 1 92 ? 9.096 -19.964 12.791 1.00 87.56 92 ILE A N 1
ATOM 727 C CA . ILE A 1 92 ? 7.696 -20.140 13.186 1.00 87.56 92 ILE A CA 1
ATOM 728 C C . ILE A 1 92 ? 7.524 -19.716 14.650 1.00 87.56 92 ILE A C 1
ATOM 730 O O . ILE A 1 92 ? 8.210 -20.221 15.539 1.00 87.56 92 ILE A O 1
ATOM 734 N N . ARG A 1 93 ? 6.602 -18.783 14.881 1.00 88.62 93 ARG A N 1
ATOM 735 C CA . ARG A 1 93 ? 6.221 -18.155 16.152 1.00 88.62 93 ARG A CA 1
ATOM 736 C C . ARG A 1 93 ? 4.727 -17.797 16.147 1.00 88.62 93 ARG A C 1
ATOM 738 O O . ARG A 1 93 ? 4.341 -16.631 16.209 1.00 88.62 93 ARG A O 1
ATOM 745 N N . GLU A 1 94 ? 3.881 -18.819 16.061 1.00 88.56 94 GLU A N 1
ATOM 746 C CA . GLU A 1 94 ? 2.414 -18.682 16.005 1.00 88.56 94 GLU A CA 1
ATOM 747 C C . GLU A 1 94 ? 1.820 -18.088 17.301 1.00 88.56 94 GLU A C 1
ATOM 749 O O . GLU A 1 94 ? 0.741 -17.503 17.286 1.00 88.56 94 GLU A O 1
ATOM 754 N N . ASP A 1 95 ? 2.542 -18.173 18.426 1.00 91.12 95 ASP A N 1
ATOM 755 C CA . ASP A 1 95 ? 2.142 -17.642 19.736 1.00 91.12 95 ASP A CA 1
ATOM 756 C C . ASP A 1 95 ? 1.990 -16.112 19.762 1.00 91.12 95 ASP A C 1
ATOM 758 O O . ASP A 1 95 ? 1.180 -15.582 20.526 1.00 91.12 95 ASP A O 1
ATOM 762 N N . ILE A 1 96 ? 2.743 -15.416 18.909 1.00 90.75 96 ILE A N 1
ATOM 763 C CA . ILE A 1 96 ? 2.790 -13.948 18.822 1.00 90.75 96 ILE A CA 1
ATOM 764 C C . ILE A 1 96 ? 2.228 -13.401 17.503 1.00 90.75 96 ILE A C 1
ATOM 766 O O . ILE A 1 96 ? 2.083 -12.186 17.357 1.00 90.75 96 ILE A O 1
ATOM 770 N N . ALA A 1 97 ? 1.910 -14.279 16.552 1.00 90.62 97 ALA A N 1
ATOM 771 C CA . ALA A 1 97 ? 1.342 -13.923 15.259 1.00 90.62 97 ALA A CA 1
ATOM 772 C C . ALA A 1 97 ? -0.191 -13.845 15.319 1.00 90.62 97 ALA A C 1
ATOM 774 O O . ALA A 1 97 ? -0.840 -14.530 16.121 1.00 90.62 97 ALA A O 1
ATOM 775 N N . GLU A 1 98 ? -0.765 -13.004 14.463 1.00 91.94 98 GLU A N 1
ATOM 776 C CA . GLU A 1 98 ? -2.169 -13.115 14.079 1.00 91.94 98 GLU A CA 1
ATOM 777 C C . GLU A 1 98 ? -2.326 -14.326 13.156 1.00 91.94 98 GLU A C 1
ATOM 779 O O . GLU A 1 98 ? -1.585 -14.444 12.188 1.00 91.94 98 GLU A O 1
ATOM 784 N N . GLU A 1 99 ? -3.262 -15.224 13.456 1.00 86.69 99 GLU A N 1
ATOM 785 C CA . GLU A 1 99 ? -3.441 -16.456 12.679 1.00 86.69 99 GLU A CA 1
ATOM 786 C C . GLU A 1 99 ? -3.870 -16.132 11.244 1.00 86.69 99 GLU A C 1
ATOM 788 O O . GLU A 1 99 ? -3.122 -16.407 10.309 1.00 86.69 99 GLU A O 1
ATOM 793 N N . ASP A 1 100 ? -4.995 -15.427 11.092 1.00 89.12 100 ASP A N 1
ATOM 794 C CA . ASP A 1 100 ? -5.543 -15.015 9.802 1.00 89.12 100 ASP A CA 1
ATOM 795 C C . ASP A 1 100 ? -5.402 -13.505 9.594 1.00 89.12 100 ASP A C 1
ATOM 797 O O . ASP A 1 100 ? -6.002 -12.695 10.311 1.00 89.12 100 ASP A O 1
ATOM 801 N N . ALA A 1 101 ? -4.679 -13.113 8.548 1.00 93.31 101 ALA A N 1
ATOM 802 C CA . ALA A 1 101 ? -4.592 -11.721 8.123 1.00 93.31 101 ALA A CA 1
ATOM 803 C C . ALA A 1 101 ? -4.893 -11.570 6.630 1.00 93.31 101 ALA A C 1
ATOM 805 O O . ALA A 1 101 ? -4.790 -12.516 5.852 1.00 93.31 101 ALA A O 1
ATOM 806 N N . VAL A 1 102 ? -5.238 -10.355 6.212 1.00 94.19 102 VAL A N 1
ATOM 807 C CA . VAL A 1 102 ? -5.268 -9.979 4.795 1.00 94.19 102 VAL A CA 1
ATOM 808 C C . VAL A 1 102 ? -4.014 -9.178 4.484 1.00 94.19 102 VAL A C 1
ATOM 810 O O . VAL A 1 102 ? -3.779 -8.131 5.087 1.00 94.19 102 VAL A O 1
ATOM 813 N N . ILE A 1 103 ? -3.228 -9.634 3.512 1.00 92.44 103 ILE A N 1
ATOM 814 C CA . ILE A 1 103 ? -2.116 -8.854 2.961 1.00 92.44 103 ILE A CA 1
ATOM 815 C C . ILE A 1 103 ? -2.581 -8.162 1.689 1.00 92.44 103 ILE A C 1
ATOM 817 O O . ILE A 1 103 ? -3.202 -8.785 0.834 1.00 92.44 103 ILE A O 1
ATOM 821 N N . ILE A 1 104 ? -2.216 -6.890 1.543 1.00 91.25 104 ILE A N 1
ATOM 822 C CA . ILE A 1 104 ? -2.339 -6.119 0.308 1.00 91.25 104 ILE A CA 1
ATOM 823 C C . ILE A 1 104 ? -0.926 -5.786 -0.178 1.00 91.25 104 ILE A C 1
ATOM 825 O O . ILE A 1 104 ? -0.243 -4.947 0.410 1.00 91.25 104 ILE A O 1
ATOM 829 N N . ALA A 1 105 ? -0.468 -6.440 -1.242 1.00 86.19 105 ALA A N 1
ATOM 830 C CA . ALA A 1 105 ? 0.794 -6.132 -1.898 1.00 86.19 105 ALA A CA 1
ATOM 831 C C . ALA A 1 105 ? 0.666 -4.804 -2.654 1.00 86.19 105 ALA A C 1
ATOM 833 O O . ALA A 1 105 ? -0.035 -4.712 -3.667 1.00 86.19 105 ALA A O 1
ATOM 834 N N . THR A 1 106 ? 1.339 -3.773 -2.147 1.00 81.06 106 THR A N 1
ATOM 835 C CA . THR A 1 106 ? 1.329 -2.423 -2.711 1.00 81.06 106 THR A CA 1
ATOM 836 C C . THR A 1 106 ? 2.664 -2.126 -3.361 1.00 81.06 106 THR A C 1
ATOM 838 O O . THR A 1 106 ? 3.710 -2.327 -2.752 1.00 81.06 106 THR A O 1
ATOM 841 N N . SER A 1 107 ? 2.644 -1.629 -4.593 1.00 75.06 107 SER A N 1
ATOM 842 C CA . SER A 1 107 ? 3.857 -1.213 -5.286 1.00 75.06 107 SER A CA 1
ATOM 843 C C . SER A 1 107 ? 3.901 0.298 -5.457 1.00 75.06 107 SER A C 1
ATOM 845 O O . SER A 1 107 ? 2.883 0.942 -5.705 1.00 75.06 107 SER A O 1
ATOM 847 N N . GLU A 1 108 ? 5.099 0.853 -5.327 1.00 66.44 108 GLU A N 1
ATOM 848 C CA . GLU A 1 108 ? 5.422 2.190 -5.793 1.00 66.44 108 GLU A CA 1
ATOM 849 C C . GLU A 1 108 ? 6.708 2.102 -6.612 1.00 66.44 108 GLU A C 1
ATOM 851 O O . GLU A 1 108 ? 7.680 1.482 -6.184 1.00 66.44 108 GLU A O 1
ATOM 856 N N . ASN A 1 109 ? 6.723 2.742 -7.781 1.00 60.56 109 ASN A N 1
ATOM 857 C CA . ASN A 1 109 ? 7.940 2.913 -8.559 1.00 60.56 109 ASN A CA 1
ATOM 858 C C . ASN A 1 109 ? 8.372 4.388 -8.530 1.00 60.56 109 ASN A C 1
ATOM 860 O O . ASN A 1 109 ? 7.815 5.228 -9.246 1.00 60.56 109 ASN A O 1
ATOM 864 N N . ASN A 1 110 ? 9.371 4.683 -7.693 1.00 50.31 110 ASN A N 1
ATOM 865 C CA . ASN A 1 110 ? 10.043 5.989 -7.645 1.00 50.31 110 ASN A CA 1
ATOM 866 C C . ASN A 1 110 ? 11.332 6.019 -8.474 1.00 50.31 110 ASN A C 1
ATOM 868 O O . ASN A 1 110 ? 11.921 7.085 -8.630 1.00 50.31 110 ASN A O 1
ATOM 872 N N . ASN A 1 111 ? 11.782 4.877 -9.005 1.00 42.28 111 ASN A N 1
ATOM 873 C CA . ASN A 1 111 ? 13.146 4.710 -9.502 1.00 42.28 111 ASN A CA 1
ATOM 874 C C . ASN A 1 111 ? 13.300 4.848 -11.006 1.00 42.28 111 ASN A C 1
ATOM 876 O O . ASN A 1 111 ? 14.199 4.267 -11.602 1.00 42.28 111 ASN A O 1
ATOM 880 N N . SER A 1 112 ? 12.449 5.638 -11.639 1.00 39.19 112 SER A N 1
ATOM 881 C CA . SER A 1 112 ? 12.736 6.044 -13.000 1.00 39.19 112 SER A CA 1
ATOM 882 C C . SER A 1 112 ? 13.115 7.522 -12.985 1.00 39.19 112 SER A C 1
ATOM 884 O O . SER A 1 112 ? 12.236 8.364 -13.176 1.00 39.19 112 SER A O 1
ATOM 886 N N . PRO A 1 113 ? 14.417 7.860 -12.846 1.00 35.06 113 PRO A N 1
ATOM 887 C CA . PRO A 1 113 ? 14.917 9.090 -13.461 1.00 35.06 113 PRO A CA 1
ATOM 888 C C . PRO A 1 113 ? 14.577 9.112 -14.968 1.00 35.06 113 PRO A C 1
ATOM 890 O O . PRO A 1 113 ? 14.482 10.167 -15.572 1.00 35.06 113 PRO A O 1
ATOM 893 N N . LEU A 1 114 ? 14.270 7.947 -15.559 1.00 29.81 114 LEU A N 1
ATOM 894 C CA . LEU A 1 114 ? 13.770 7.777 -16.921 1.00 29.81 114 LEU A CA 1
ATOM 895 C C . LEU A 1 114 ? 12.250 7.974 -17.092 1.00 29.81 114 LEU A C 1
ATOM 897 O O . LEU A 1 114 ? 11.757 7.849 -18.214 1.00 29.81 114 LEU A O 1
ATOM 901 N N . VAL A 1 115 ? 11.490 8.388 -16.065 1.00 36.62 115 VAL A N 1
ATOM 902 C CA . VAL A 1 115 ? 10.274 9.183 -16.334 1.00 36.62 115 VAL A CA 1
ATOM 903 C C . VAL A 1 115 ? 10.694 10.644 -16.501 1.00 36.62 115 VAL A C 1
ATOM 905 O O . VAL A 1 115 ? 10.135 11.550 -15.893 1.00 36.62 115 VAL A O 1
ATOM 908 N N . HIS A 1 116 ? 11.616 10.880 -17.434 1.00 37.00 116 HIS A N 1
ATOM 909 C CA . HIS A 1 116 ? 11.471 12.003 -18.342 1.00 37.00 116 HIS A CA 1
ATOM 910 C C . HIS A 1 116 ? 10.161 11.772 -19.104 1.00 37.00 116 HIS A C 1
ATOM 912 O O . HIS A 1 116 ? 10.139 11.340 -20.255 1.00 37.00 116 HIS A O 1
ATOM 918 N N . SER A 1 117 ? 9.011 12.018 -18.468 1.00 36.00 117 SER A N 1
ATOM 919 C CA . SER A 1 117 ? 7.917 12.498 -19.293 1.00 36.00 117 SER A CA 1
ATOM 920 C C . SER A 1 117 ? 8.468 13.776 -19.918 1.00 36.00 117 SER A C 1
ATOM 922 O O . SER A 1 117 ? 9.023 14.598 -19.198 1.00 36.00 117 SER A O 1
ATOM 924 N N . TYR A 1 118 ? 8.397 13.932 -21.239 1.00 37.31 118 TYR A N 1
ATOM 925 C CA . TYR A 1 118 ? 8.848 15.150 -21.934 1.00 37.31 118 TYR A CA 1
ATOM 926 C C . TYR A 1 118 ? 8.357 16.439 -21.237 1.00 37.31 118 TYR A C 1
ATOM 928 O O . TYR A 1 118 ? 9.036 17.458 -21.217 1.00 37.31 118 TYR A O 1
ATOM 936 N N . THR A 1 119 ? 7.216 16.344 -20.552 1.00 39.75 119 THR A N 1
ATOM 937 C CA . THR A 1 119 ? 6.656 17.374 -19.680 1.00 39.75 119 THR A CA 1
ATOM 938 C C . THR A 1 119 ? 7.516 17.764 -18.469 1.00 39.75 119 THR A C 1
ATOM 940 O O . THR A 1 119 ? 7.396 18.894 -18.030 1.00 39.75 119 THR A O 1
ATOM 943 N N . TYR A 1 120 ? 8.358 16.902 -17.893 1.00 37.38 120 TYR A N 1
ATOM 944 C CA . TYR A 1 120 ? 9.135 17.194 -16.678 1.00 37.38 120 TYR A CA 1
ATOM 945 C C . TYR A 1 120 ? 10.311 18.149 -16.935 1.00 37.38 120 TYR A C 1
ATOM 947 O O . TYR A 1 120 ? 10.457 19.119 -16.198 1.00 37.38 120 TYR A O 1
ATOM 955 N N . GLU A 1 121 ? 11.105 17.921 -17.989 1.00 43.00 121 GLU A N 1
ATOM 956 C CA . GLU A 1 121 ? 12.200 18.828 -18.388 1.00 43.00 121 GLU A CA 1
ATOM 957 C C . GLU A 1 121 ? 11.675 20.159 -18.930 1.00 43.00 121 GLU A C 1
ATOM 959 O O . GLU A 1 121 ? 12.215 21.219 -18.615 1.00 43.00 121 GLU A O 1
ATOM 964 N N . GLU A 1 122 ? 10.585 20.126 -19.705 1.00 45.72 122 GLU A N 1
ATOM 965 C CA . GLU A 1 122 ? 9.924 21.354 -20.142 1.00 45.72 122 GLU A CA 1
ATOM 966 C C . GLU A 1 122 ? 9.405 22.142 -18.933 1.00 45.72 122 GLU A C 1
ATOM 968 O O . GLU A 1 122 ? 9.718 23.322 -18.808 1.00 45.72 122 GLU A O 1
ATOM 973 N N . LEU A 1 123 ? 8.687 21.514 -17.993 1.00 40.12 123 LEU A N 1
ATOM 974 C CA . LEU A 1 123 ? 8.137 22.203 -16.818 1.00 40.12 123 LEU A CA 1
ATOM 975 C C . LEU A 1 123 ? 9.220 22.712 -15.857 1.00 40.12 123 LEU A C 1
ATOM 977 O O . LEU A 1 123 ? 9.065 23.812 -15.326 1.00 40.12 123 LEU A O 1
ATOM 981 N N . SER A 1 124 ? 10.307 21.964 -15.639 1.00 45.22 124 SER A N 1
ATOM 982 C CA . SER A 1 124 ? 11.389 22.376 -14.734 1.00 45.22 124 SER A CA 1
ATOM 983 C C . SER A 1 124 ? 12.125 23.620 -15.234 1.00 45.22 124 SER A C 1
ATOM 985 O O . SER A 1 124 ? 12.506 24.465 -14.425 1.00 45.22 124 SER A O 1
ATOM 987 N N . SER A 1 125 ? 12.229 23.800 -16.555 1.00 52.09 125 SER A N 1
ATOM 988 C CA . SER A 1 125 ? 12.862 24.976 -17.167 1.00 52.09 125 SER A CA 1
ATOM 989 C C . SER A 1 125 ? 12.104 26.298 -16.941 1.00 52.09 125 SER A C 1
ATOM 991 O O . SER A 1 125 ? 12.699 27.372 -17.057 1.00 52.09 125 SER A O 1
ATOM 993 N N . TYR A 1 126 ? 10.813 26.246 -16.580 1.00 45.59 126 TYR A N 1
ATOM 994 C CA . TYR A 1 126 ? 9.954 27.430 -16.418 1.00 45.59 126 TYR A CA 1
ATOM 995 C C . TYR A 1 126 ? 9.687 27.840 -14.961 1.00 45.59 126 TYR A C 1
ATOM 997 O O . TYR A 1 126 ? 9.073 28.885 -14.729 1.00 45.59 126 TYR A O 1
ATOM 1005 N N . ILE A 1 127 ? 10.103 27.048 -13.967 1.00 50.97 127 ILE A N 1
ATOM 1006 C CA . ILE A 1 127 ? 9.718 27.263 -12.563 1.00 50.97 127 ILE A CA 1
ATOM 1007 C C . ILE A 1 127 ? 10.911 27.792 -11.763 1.00 50.97 127 ILE A C 1
ATOM 1009 O O . ILE A 1 127 ? 11.887 27.088 -11.529 1.00 50.97 127 ILE A O 1
ATOM 1013 N N . ASN A 1 128 ? 10.805 29.028 -11.269 1.00 49.38 128 ASN A N 1
ATOM 1014 C CA . ASN A 1 128 ? 11.782 29.590 -10.337 1.00 49.38 128 ASN A CA 1
ATOM 1015 C C . ASN A 1 128 ? 11.421 29.182 -8.895 1.00 49.38 128 ASN A C 1
ATOM 1017 O O . ASN A 1 128 ? 10.497 29.746 -8.302 1.00 49.38 128 ASN A O 1
ATOM 1021 N N . ILE A 1 129 ? 12.103 28.170 -8.348 1.00 56.50 129 ILE A N 1
ATOM 1022 C CA . ILE A 1 129 ? 11.868 27.656 -6.987 1.00 56.50 129 ILE A CA 1
ATOM 1023 C C . ILE A 1 129 ? 12.863 28.312 -6.025 1.00 56.50 129 ILE A C 1
ATOM 1025 O O . ILE A 1 129 ? 14.070 28.135 -6.155 1.00 56.50 129 ILE A O 1
ATOM 1029 N N . GLN A 1 130 ? 12.350 29.059 -5.047 1.00 52.56 130 GLN A N 1
ATOM 1030 C CA . GLN A 1 130 ? 13.143 29.580 -3.929 1.00 52.56 130 GLN A CA 1
ATOM 1031 C C . GLN A 1 130 ? 13.290 28.513 -2.837 1.00 52.56 130 GLN A C 1
ATOM 1033 O O . GLN A 1 130 ? 12.360 27.733 -2.619 1.00 52.56 130 GLN A O 1
ATOM 1038 N N . ASP A 1 131 ? 14.418 28.513 -2.122 1.00 52.09 131 ASP A N 1
ATOM 1039 C CA . ASP A 1 131 ? 14.586 27.696 -0.917 1.00 52.09 131 ASP A CA 1
ATOM 1040 C C . ASP A 1 131 ? 13.581 28.134 0.156 1.00 52.09 131 ASP A C 1
ATOM 1042 O O . ASP A 1 131 ? 13.491 29.309 0.518 1.00 52.09 131 ASP A O 1
ATOM 1046 N N . LYS A 1 132 ? 12.789 27.173 0.636 1.00 56.84 132 LYS A N 1
ATOM 1047 C CA . LYS A 1 132 ? 11.700 27.380 1.596 1.00 56.84 132 LYS A CA 1
ATOM 1048 C C . LYS A 1 132 ? 11.936 26.591 2.876 1.00 56.84 132 LYS A C 1
ATOM 1050 O O . LYS A 1 132 ? 12.692 25.620 2.890 1.00 56.84 132 LYS A O 1
ATOM 1055 N N . ASP A 1 133 ? 11.234 27.018 3.923 1.00 64.00 133 ASP A N 1
ATOM 1056 C CA . ASP A 1 133 ? 11.220 26.397 5.246 1.00 64.00 133 ASP A CA 1
ATOM 1057 C C . ASP A 1 133 ? 11.030 24.872 5.154 1.00 64.00 133 ASP A C 1
ATOM 1059 O O . ASP A 1 133 ? 10.069 24.372 4.555 1.00 64.00 133 ASP A O 1
ATOM 1063 N N . GLU A 1 134 ? 11.977 24.129 5.729 1.00 63.81 134 GLU A N 1
ATOM 1064 C CA . GLU A 1 134 ? 12.040 22.674 5.617 1.00 63.81 134 GLU A CA 1
ATOM 1065 C C . GLU A 1 134 ? 10.823 21.989 6.252 1.00 63.81 134 GLU A C 1
ATOM 1067 O O . GLU A 1 134 ? 10.412 20.924 5.785 1.00 63.81 134 GLU A O 1
ATOM 1072 N N . GLU A 1 135 ? 10.198 22.615 7.257 1.00 65.31 135 GLU A N 1
ATOM 1073 C CA . GLU A 1 135 ? 9.092 22.026 8.023 1.00 65.31 135 GLU A CA 1
ATOM 1074 C C . GLU A 1 135 ? 7.744 22.017 7.288 1.00 65.31 135 GLU A C 1
ATOM 1076 O O . GLU A 1 135 ? 6.800 21.368 7.741 1.00 65.31 135 GLU A O 1
ATOM 1081 N N . LYS A 1 136 ? 7.618 22.719 6.154 1.00 75.00 136 LYS A N 1
ATOM 1082 C CA . LYS A 1 136 ? 6.345 22.851 5.415 1.00 75.00 136 LYS A CA 1
ATOM 1083 C C . LYS A 1 136 ? 6.444 22.482 3.941 1.00 75.00 136 LYS A C 1
ATOM 1085 O O . LYS A 1 136 ? 5.534 22.781 3.169 1.00 75.00 136 LYS A O 1
ATOM 1090 N N . ARG A 1 137 ? 7.493 21.750 3.551 1.00 82.12 137 ARG A N 1
ATOM 1091 C CA . ARG A 1 137 ? 7.707 21.295 2.164 1.00 82.12 137 ARG A CA 1
ATOM 1092 C C . ARG A 1 137 ? 6.532 20.505 1.580 1.00 82.12 137 ARG A C 1
ATOM 1094 O O . ARG A 1 137 ? 6.363 20.493 0.370 1.00 82.12 137 ARG A O 1
ATOM 1101 N N . TYR A 1 138 ? 5.700 19.873 2.409 1.00 79.88 138 TYR A N 1
ATOM 1102 C CA . TYR A 1 138 ? 4.489 19.169 1.965 1.00 79.88 138 TYR A CA 1
ATOM 1103 C C . TYR A 1 138 ? 3.361 20.099 1.471 1.00 79.88 138 TYR A C 1
ATOM 1105 O O . TYR A 1 138 ? 2.407 19.610 0.871 1.00 79.88 138 TYR A O 1
ATOM 1113 N N . MET A 1 139 ? 3.430 21.413 1.726 1.00 79.62 139 MET A N 1
ATOM 1114 C CA . MET A 1 139 ? 2.393 22.379 1.326 1.00 79.62 139 MET A CA 1
ATOM 1115 C C . MET A 1 139 ? 2.590 22.944 -0.084 1.00 79.62 139 MET A C 1
ATOM 1117 O O . MET A 1 139 ? 1.630 23.409 -0.697 1.00 79.62 139 MET A O 1
ATOM 1121 N N . ASP A 1 140 ? 3.817 22.938 -0.594 1.00 83.44 140 ASP A N 1
ATOM 1122 C CA . ASP A 1 140 ? 4.117 23.454 -1.926 1.00 83.44 140 ASP A CA 1
ATOM 1123 C C . ASP A 1 140 ? 3.899 22.388 -2.993 1.00 83.44 140 ASP A C 1
ATOM 1125 O O . ASP A 1 140 ? 4.004 21.199 -2.721 1.00 83.44 140 ASP A O 1
ATOM 1129 N N . ARG A 1 141 ? 3.645 22.787 -4.240 1.00 84.31 141 ARG A N 1
ATOM 1130 C CA . ARG A 1 141 ? 3.575 21.815 -5.338 1.00 84.31 141 ARG A CA 1
ATOM 1131 C C . ARG A 1 141 ? 4.957 21.308 -5.741 1.00 84.31 141 ARG A C 1
ATOM 1133 O O . ARG A 1 141 ? 5.146 20.105 -5.850 1.00 84.31 141 ARG A O 1
ATOM 1140 N N . TYR A 1 142 ? 5.901 22.219 -5.956 1.00 86.88 142 TYR A N 1
ATOM 1141 C CA . TYR A 1 142 ? 7.236 21.910 -6.464 1.00 86.88 142 TYR A CA 1
ATOM 1142 C C . TYR A 1 142 ? 8.291 22.172 -5.391 1.00 86.88 142 TYR A C 1
ATOM 1144 O O . TYR A 1 142 ? 8.369 23.283 -4.866 1.00 86.88 142 TYR A O 1
ATOM 1152 N N . ILE A 1 143 ? 9.110 21.165 -5.094 1.00 83.62 143 ILE A N 1
ATOM 1153 C CA . ILE A 1 143 ? 10.187 21.228 -4.100 1.00 83.62 143 ILE A CA 1
ATOM 1154 C C . ILE A 1 143 ? 11.505 20.831 -4.757 1.00 83.62 143 ILE A C 1
ATOM 1156 O O . ILE A 1 143 ? 11.609 19.734 -5.300 1.00 83.62 143 ILE A O 1
ATOM 1160 N N . LYS A 1 144 ? 12.529 21.687 -4.679 1.00 83.69 144 LYS A N 1
ATOM 1161 C CA . LYS A 1 144 ? 13.878 21.316 -5.122 1.00 83.69 144 LYS A CA 1
ATOM 1162 C C . LYS A 1 144 ? 14.439 20.237 -4.194 1.00 83.69 144 LYS A C 1
ATOM 1164 O O . LYS A 1 144 ? 14.377 20.363 -2.968 1.00 83.69 144 LYS A O 1
ATOM 1169 N N . ARG A 1 145 ? 14.958 19.155 -4.771 1.00 81.50 145 ARG A N 1
ATOM 1170 C CA . ARG A 1 145 ? 15.571 18.069 -4.005 1.00 81.50 145 ARG A CA 1
ATOM 1171 C C . ARG A 1 145 ? 16.941 18.514 -3.467 1.00 81.50 145 ARG A C 1
ATOM 1173 O O . ARG A 1 145 ? 17.732 19.079 -4.225 1.00 81.50 145 ARG A O 1
ATOM 1180 N N . PRO A 1 146 ? 17.253 18.260 -2.182 1.00 79.56 146 PRO A N 1
ATOM 1181 C CA . PRO A 1 146 ? 18.539 18.652 -1.613 1.00 79.56 146 PRO A CA 1
ATOM 1182 C C . PRO A 1 146 ? 19.714 18.023 -2.371 1.00 7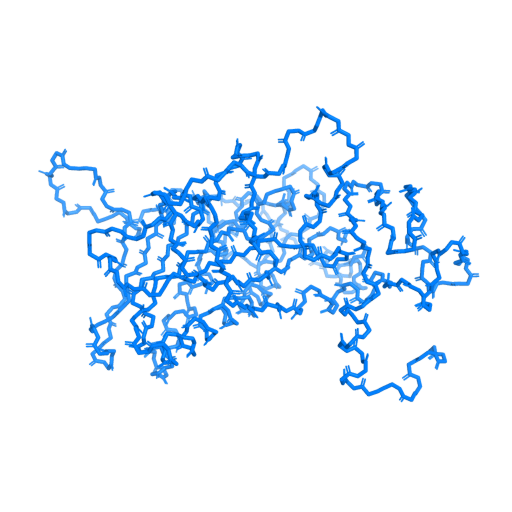9.56 146 PRO A C 1
ATOM 1184 O O . PRO A 1 146 ? 19.771 16.805 -2.526 1.00 79.56 146 PRO A O 1
ATOM 1187 N N . GLY A 1 147 ? 20.659 18.852 -2.817 1.00 79.25 147 GLY A N 1
ATOM 1188 C CA . GLY A 1 147 ? 21.879 18.395 -3.490 1.00 79.25 147 GLY A CA 1
ATOM 1189 C C . GLY A 1 147 ? 21.713 17.980 -4.957 1.00 79.25 147 GLY A C 1
ATOM 1190 O O . GLY A 1 147 ? 22.645 17.407 -5.515 1.00 79.25 147 GLY A O 1
ATOM 1191 N N . THR A 1 148 ? 20.569 18.261 -5.590 1.00 79.88 148 THR A N 1
ATOM 1192 C CA . THR A 1 148 ? 20.315 17.957 -7.011 1.00 79.88 148 THR A CA 1
ATOM 1193 C C . THR A 1 148 ? 19.574 19.106 -7.701 1.00 79.88 148 THR A C 1
ATOM 1195 O O . THR A 1 148 ? 18.951 19.927 -7.030 1.00 79.88 148 THR A O 1
ATOM 1198 N N . GLU A 1 149 ? 19.564 19.129 -9.035 1.00 77.69 149 GLU A N 1
ATOM 1199 C CA . GLU A 1 149 ? 18.694 20.032 -9.814 1.00 77.69 149 GLU A CA 1
ATOM 1200 C C . GLU A 1 149 ? 17.265 19.488 -10.000 1.00 77.69 149 GLU A C 1
ATOM 1202 O O . GLU A 1 149 ? 16.395 20.176 -10.529 1.00 77.69 149 GLU A O 1
ATOM 1207 N N . ASP A 1 150 ? 16.997 18.278 -9.506 1.00 79.31 150 ASP A N 1
ATOM 1208 C CA . ASP A 1 150 ? 15.695 17.631 -9.614 1.00 79.31 150 ASP A CA 1
ATOM 1209 C C . ASP A 1 150 ? 14.622 18.319 -8.752 1.00 79.31 150 ASP A C 1
ATOM 1211 O O . ASP A 1 150 ? 14.854 18.767 -7.623 1.00 79.31 150 ASP A O 1
ATOM 1215 N N . ILE A 1 151 ? 13.394 18.307 -9.262 1.00 82.06 151 ILE A N 1
ATOM 1216 C CA . ILE A 1 151 ? 12.185 18.811 -8.609 1.00 82.06 151 ILE A CA 1
ATOM 1217 C C . ILE A 1 151 ? 11.285 17.643 -8.192 1.00 82.06 151 ILE A C 1
ATOM 1219 O O . ILE A 1 151 ? 10.974 16.751 -8.980 1.00 82.06 151 ILE A O 1
ATOM 1223 N N . PHE A 1 152 ? 10.803 17.680 -6.958 1.00 84.50 152 PHE A N 1
ATOM 1224 C CA . PHE A 1 152 ? 9.741 16.822 -6.458 1.00 84.50 152 PHE A CA 1
ATOM 1225 C C . PHE A 1 152 ? 8.378 17.509 -6.640 1.00 84.50 152 PHE A C 1
ATOM 1227 O O . PHE A 1 152 ? 8.180 18.610 -6.125 1.00 84.50 152 PHE A O 1
ATOM 1234 N N . ASP A 1 153 ? 7.439 16.866 -7.344 1.00 87.25 153 ASP A N 1
ATOM 1235 C CA . ASP A 1 153 ? 6.052 17.342 -7.495 1.00 87.25 153 ASP A CA 1
ATOM 1236 C C . ASP A 1 153 ? 5.131 16.634 -6.481 1.00 87.25 153 ASP A C 1
ATOM 1238 O O . ASP A 1 153 ? 4.752 15.468 -6.648 1.00 87.25 153 ASP A O 1
ATOM 1242 N N . ASN A 1 154 ? 4.756 17.355 -5.422 1.00 84.25 154 ASN A N 1
ATOM 1243 C CA . ASN A 1 154 ? 3.854 16.869 -4.380 1.00 84.25 154 ASN A CA 1
ATOM 1244 C C . ASN A 1 154 ? 2.461 16.529 -4.911 1.00 84.25 154 ASN A C 1
ATOM 1246 O O . ASN A 1 154 ? 1.824 15.631 -4.371 1.00 84.25 154 ASN A O 1
ATOM 1250 N N . GLU A 1 155 ? 1.973 17.204 -5.953 1.00 85.19 155 GLU A N 1
ATOM 1251 C CA . GLU A 1 155 ? 0.651 16.936 -6.519 1.00 85.19 155 GLU A CA 1
ATOM 1252 C C . GLU A 1 155 ? 0.642 15.595 -7.263 1.00 85.19 155 GLU A C 1
ATOM 1254 O O . GLU A 1 155 ? -0.294 14.804 -7.117 1.00 85.19 155 GLU A O 1
ATOM 1259 N N . VAL A 1 156 ? 1.695 15.308 -8.034 1.00 86.62 156 VAL A N 1
ATOM 1260 C CA . VAL A 1 156 ? 1.851 14.013 -8.716 1.00 86.62 156 VAL A CA 1
ATOM 1261 C C . VAL A 1 156 ? 2.003 12.885 -7.700 1.00 86.62 156 VAL A C 1
ATOM 1263 O O . VAL A 1 156 ? 1.325 11.862 -7.821 1.00 86.62 156 VAL A O 1
ATOM 1266 N N . TYR A 1 157 ? 2.841 13.076 -6.680 1.00 87.19 157 TYR A N 1
ATOM 1267 C CA . TYR A 1 157 ? 3.016 12.089 -5.617 1.00 87.19 157 TYR A CA 1
ATOM 1268 C C . TYR A 1 157 ? 1.713 11.859 -4.835 1.00 87.19 157 TYR A C 1
ATOM 1270 O O . TYR A 1 157 ? 1.281 10.718 -4.693 1.00 87.19 157 TYR A O 1
ATOM 1278 N N . TYR A 1 158 ? 1.010 12.925 -4.435 1.00 85.88 158 TYR A N 1
ATOM 1279 C CA . TYR A 1 158 ? -0.304 12.845 -3.785 1.00 85.88 158 TYR A CA 1
ATOM 1280 C C . TYR A 1 158 ? -1.315 12.045 -4.617 1.00 85.88 158 TYR A C 1
ATOM 1282 O O . TYR A 1 158 ? -2.000 11.171 -4.084 1.00 85.88 158 TYR A O 1
ATOM 1290 N N . LYS A 1 159 ? -1.403 12.292 -5.932 1.00 86.75 159 LYS A N 1
ATOM 1291 C CA . LYS A 1 159 ? -2.314 11.549 -6.822 1.00 86.75 159 LYS A CA 1
ATOM 1292 C C . LYS A 1 159 ? -1.987 10.057 -6.862 1.00 86.75 159 LYS A C 1
ATOM 1294 O O . LYS A 1 159 ? -2.907 9.245 -6.851 1.00 86.75 159 LYS A O 1
ATOM 1299 N N . ARG A 1 160 ? -0.702 9.689 -6.867 1.00 86.62 160 ARG A N 1
ATOM 1300 C CA . ARG A 1 160 ? -0.268 8.282 -6.822 1.00 86.62 160 ARG A CA 1
ATOM 1301 C C . ARG A 1 160 ? -0.613 7.630 -5.487 1.00 86.62 160 ARG A C 1
ATOM 1303 O O . ARG A 1 160 ? -1.270 6.592 -5.473 1.00 86.62 160 ARG A O 1
ATOM 1310 N N . ILE A 1 161 ? -0.244 8.264 -4.372 1.00 89.44 161 ILE A N 1
ATOM 1311 C CA . ILE A 1 161 ? -0.543 7.731 -3.037 1.00 89.44 161 ILE A CA 1
ATOM 1312 C C . ILE A 1 161 ? -2.053 7.674 -2.786 1.00 89.44 161 ILE A C 1
ATOM 1314 O O . ILE A 1 161 ? -2.511 6.781 -2.083 1.00 89.44 161 ILE A O 1
ATOM 1318 N N . SER A 1 162 ? -2.849 8.549 -3.407 1.00 91.19 162 SER A N 1
ATOM 1319 C CA . SER A 1 162 ? -4.310 8.483 -3.313 1.00 91.19 162 SER A CA 1
ATOM 1320 C C . SER A 1 162 ? -4.843 7.151 -3.836 1.00 91.19 162 SER A C 1
ATOM 1322 O O . SER A 1 162 ? -5.661 6.538 -3.165 1.00 91.19 162 SER A O 1
ATOM 1324 N N . VAL A 1 163 ? -4.338 6.647 -4.967 1.00 91.56 163 VAL A N 1
ATOM 1325 C CA . VAL A 1 163 ? -4.760 5.344 -5.517 1.00 91.56 163 VAL A CA 1
ATOM 1326 C C . VAL A 1 163 ? -4.402 4.200 -4.562 1.00 91.56 163 VAL A C 1
ATOM 1328 O O . VAL A 1 163 ? -5.230 3.322 -4.315 1.00 91.56 163 VAL A O 1
ATOM 1331 N N . LEU A 1 164 ? -3.206 4.244 -3.967 1.00 91.81 164 LEU A N 1
ATOM 1332 C CA . LEU A 1 164 ? -2.760 3.269 -2.967 1.00 91.81 164 LEU A CA 1
ATOM 1333 C C . LEU A 1 164 ? -3.642 3.309 -1.712 1.00 91.81 164 LEU A C 1
ATOM 1335 O O . LEU A 1 164 ? -4.123 2.269 -1.258 1.00 91.81 164 LEU A O 1
ATOM 1339 N N . ALA A 1 165 ? -3.873 4.501 -1.162 1.00 95.25 165 ALA A N 1
ATOM 1340 C CA . ALA A 1 165 ? -4.672 4.706 0.039 1.00 95.25 165 ALA A CA 1
ATOM 1341 C C . ALA A 1 165 ? -6.126 4.276 -0.178 1.00 95.25 165 ALA A C 1
ATOM 1343 O O . ALA A 1 165 ? -6.685 3.556 0.645 1.00 95.25 165 ALA A O 1
ATOM 1344 N N . GLU A 1 166 ? -6.725 4.669 -1.303 1.00 96.00 166 GLU A N 1
ATOM 1345 C CA . GLU A 1 166 ? -8.098 4.306 -1.645 1.00 96.00 166 GLU A CA 1
ATOM 1346 C C . GLU A 1 166 ? -8.252 2.792 -1.811 1.00 96.00 166 GLU A C 1
ATOM 1348 O O . GLU A 1 166 ? -9.141 2.206 -1.195 1.00 96.00 166 GLU A O 1
ATOM 1353 N N . SER A 1 167 ? -7.348 2.151 -2.558 1.00 95.50 167 SER A N 1
ATOM 1354 C CA . SER A 1 167 ? -7.361 0.695 -2.753 1.00 95.50 167 SER A CA 1
ATOM 1355 C C . SER A 1 167 ? -7.202 -0.050 -1.428 1.00 95.50 167 SER A C 1
ATOM 1357 O O . SER A 1 167 ? -7.948 -0.982 -1.152 1.00 95.50 167 SER A O 1
ATOM 1359 N N . THR A 1 168 ? -6.280 0.402 -0.572 1.00 97.25 168 THR A N 1
ATOM 1360 C CA . THR A 1 168 ? -6.028 -0.202 0.746 1.00 97.25 168 THR A CA 1
ATOM 1361 C C . THR A 1 168 ? -7.258 -0.115 1.650 1.00 97.25 168 THR A C 1
ATOM 1363 O O . THR A 1 168 ? -7.656 -1.107 2.256 1.00 97.25 168 THR A O 1
ATOM 1366 N N . LEU A 1 169 ? -7.872 1.069 1.746 1.00 98.44 169 LEU A N 1
ATOM 1367 C CA . LEU A 1 169 ? -9.010 1.307 2.635 1.00 98.44 169 LEU A CA 1
ATOM 1368 C C . LEU A 1 169 ? -10.272 0.577 2.158 1.00 98.44 169 LEU A C 1
ATOM 1370 O O . LEU A 1 169 ? -10.979 -0.004 2.978 1.00 98.44 169 LEU A O 1
ATOM 1374 N N . LEU A 1 170 ? -10.550 0.589 0.850 1.00 98.25 170 LEU A N 1
ATOM 1375 C CA . LEU A 1 170 ? -11.730 -0.073 0.286 1.00 98.25 170 LEU A CA 1
ATOM 1376 C C . LEU A 1 170 ? -11.609 -1.598 0.318 1.00 98.25 170 LEU A C 1
ATOM 1378 O O . LEU A 1 170 ? -12.596 -2.273 0.603 1.00 98.25 170 LEU A O 1
ATOM 1382 N N . GLU A 1 171 ? -10.414 -2.140 0.083 1.00 98.06 171 GLU A N 1
ATOM 1383 C CA . GLU A 1 171 ? -10.170 -3.575 0.230 1.00 98.06 171 GLU A CA 1
ATOM 1384 C C . GLU A 1 171 ? -10.325 -4.010 1.692 1.00 98.06 171 GLU A C 1
ATOM 1386 O O . GLU A 1 171 ? -11.007 -4.994 1.976 1.00 98.06 171 GLU A O 1
ATOM 1391 N N . ALA A 1 172 ? -9.765 -3.250 2.640 1.00 98.50 172 ALA A N 1
ATOM 1392 C CA . ALA A 1 172 ? -9.933 -3.533 4.063 1.00 98.50 172 ALA A CA 1
ATOM 1393 C C . ALA A 1 172 ? -11.408 -3.506 4.490 1.00 98.50 172 ALA A C 1
ATOM 1395 O O . ALA A 1 172 ? -11.859 -4.402 5.202 1.00 98.50 172 ALA A O 1
ATOM 1396 N N . GLU A 1 173 ? -12.166 -2.507 4.029 1.00 98.50 173 GLU A N 1
ATOM 1397 C CA . GLU A 1 173 ? -13.607 -2.411 4.263 1.00 98.50 173 GLU A CA 1
ATOM 1398 C C . GLU A 1 173 ? -14.352 -3.630 3.710 1.00 98.50 173 GLU A C 1
ATOM 1400 O O . GLU A 1 173 ? -15.175 -4.222 4.412 1.00 98.50 173 GLU A O 1
ATOM 1405 N N . HIS A 1 174 ? -14.061 -4.014 2.464 1.00 98.44 174 HIS A N 1
ATOM 1406 C CA . HIS A 1 174 ? -14.697 -5.153 1.813 1.00 98.44 174 HIS A CA 1
ATOM 1407 C C . HIS A 1 174 ? -14.455 -6.447 2.598 1.00 98.44 174 HIS A C 1
ATOM 1409 O O . HIS A 1 174 ? -15.414 -7.117 2.981 1.00 98.44 174 HIS A O 1
ATOM 1415 N N . ARG A 1 175 ? -13.194 -6.743 2.933 1.00 98.12 175 ARG A N 1
ATOM 1416 C CA . ARG A 1 175 ? -12.807 -7.959 3.666 1.00 98.12 175 ARG A CA 1
ATOM 1417 C C . ARG A 1 175 ? -13.353 -7.995 5.086 1.00 98.12 175 ARG A C 1
ATOM 1419 O O . ARG A 1 175 ? -13.781 -9.045 5.559 1.00 98.12 175 ARG A O 1
ATOM 1426 N N . ALA A 1 176 ? -13.364 -6.855 5.773 1.00 98.25 176 ALA A N 1
ATOM 1427 C CA . ALA A 1 176 ? -13.923 -6.753 7.117 1.00 98.25 176 ALA A CA 1
ATOM 1428 C C . ALA A 1 176 ? -15.431 -7.033 7.114 1.00 98.25 176 ALA A C 1
ATOM 1430 O O . ALA A 1 176 ? -15.920 -7.804 7.944 1.00 98.25 176 ALA A O 1
ATOM 1431 N N . LYS A 1 177 ? -16.147 -6.487 6.124 1.00 98.25 177 LYS A N 1
ATOM 1432 C CA . LYS A 1 177 ? -17.567 -6.767 5.904 1.00 98.25 177 LYS A CA 1
ATOM 1433 C C . LYS A 1 177 ? -17.821 -8.245 5.605 1.00 98.25 177 LYS A C 1
ATOM 1435 O O . LYS A 1 177 ? -18.720 -8.821 6.212 1.00 98.25 177 LYS A O 1
ATOM 1440 N N . GLU A 1 178 ? -17.052 -8.859 4.703 1.00 97.94 178 GLU A N 1
ATOM 1441 C CA . GLU A 1 178 ? -17.171 -10.293 4.388 1.00 97.94 178 GLU A CA 1
ATOM 1442 C C . GLU A 1 178 ? -16.929 -11.176 5.619 1.00 97.94 178 GLU A C 1
ATOM 1444 O O . GLU A 1 178 ? -17.663 -12.135 5.849 1.00 97.94 178 GLU A O 1
ATOM 1449 N N . ALA A 1 179 ? -15.950 -10.815 6.451 1.00 97.06 179 ALA A N 1
ATOM 1450 C CA . ALA A 1 179 ? -15.620 -11.537 7.676 1.00 97.06 179 ALA A CA 1
ATOM 1451 C C . ALA A 1 179 ? -16.573 -11.248 8.854 1.00 97.06 179 ALA A C 1
ATOM 1453 O O . ALA A 1 179 ? -16.447 -11.882 9.902 1.00 97.06 179 ALA A O 1
ATOM 1454 N N . GLY A 1 180 ? -17.481 -10.270 8.736 1.00 97.62 180 GLY A N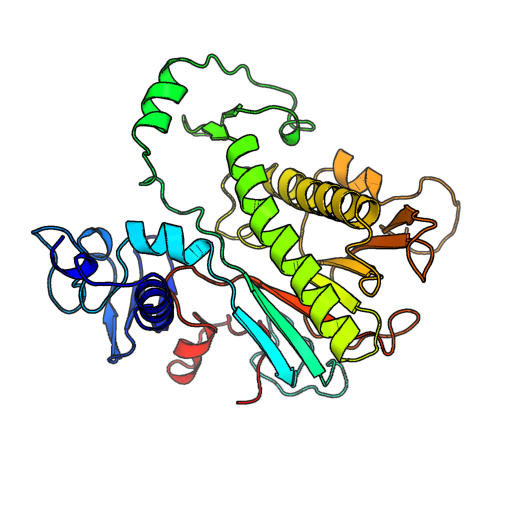 1
ATOM 1455 C CA . GLY A 1 180 ? -18.326 -9.816 9.845 1.00 97.62 180 GLY A CA 1
ATOM 1456 C C . GLY A 1 180 ? -17.535 -9.226 11.024 1.00 97.62 180 GLY A C 1
ATOM 1457 O O . GLY A 1 180 ? -17.990 -9.291 12.167 1.00 97.62 180 GLY A O 1
ATOM 1458 N N . LYS A 1 181 ? -16.341 -8.678 10.765 1.00 97.81 181 LYS A N 1
ATOM 1459 C CA . LYS A 1 181 ? -15.423 -8.105 11.763 1.00 97.81 181 LYS A CA 1
ATOM 1460 C C . LYS A 1 181 ? -15.225 -6.609 11.506 1.00 97.81 181 LYS A C 1
ATOM 1462 O O . LYS A 1 181 ? -15.503 -6.111 10.422 1.00 97.81 181 LYS A O 1
ATOM 1467 N N . ASN A 1 182 ? -14.697 -5.888 12.495 1.00 98.38 182 ASN A N 1
ATOM 1468 C CA . ASN A 1 182 ? -14.081 -4.585 12.221 1.00 98.38 182 ASN A CA 1
ATOM 1469 C C . ASN A 1 182 ? -12.642 -4.803 11.739 1.00 98.38 182 ASN A C 1
ATOM 1471 O O . ASN A 1 182 ? -12.012 -5.766 12.169 1.00 98.38 182 ASN A O 1
ATOM 1475 N N . ALA A 1 183 ? -12.113 -3.919 10.900 1.00 98.56 183 ALA A N 1
ATOM 1476 C CA . ALA A 1 183 ? -10.737 -3.968 10.421 1.00 98.56 183 ALA A CA 1
ATOM 1477 C C . ALA A 1 183 ? -9.803 -3.084 11.255 1.00 98.56 183 ALA A C 1
ATOM 1479 O O . ALA A 1 183 ? -10.102 -1.918 11.530 1.00 98.56 183 ALA A O 1
ATOM 1480 N N . PHE A 1 184 ? -8.637 -3.647 11.569 1.00 98.62 184 PHE A N 1
ATOM 1481 C CA . PHE A 1 184 ? -7.436 -2.910 11.934 1.00 98.62 184 PHE A CA 1
ATOM 1482 C C . PHE A 1 184 ? -6.502 -2.895 10.718 1.00 98.62 184 PHE A C 1
ATOM 1484 O O . PHE A 1 184 ? -5.990 -3.941 10.316 1.00 98.62 184 PHE A O 1
ATOM 1491 N N . VAL A 1 185 ? -6.275 -1.719 10.132 1.00 98.50 185 VAL A N 1
ATOM 1492 C CA . VAL A 1 185 ? -5.435 -1.550 8.940 1.00 98.50 185 VAL A CA 1
ATOM 1493 C C . VAL A 1 185 ? -4.029 -1.123 9.351 1.00 98.50 185 VAL A C 1
ATOM 1495 O O . VAL A 1 185 ? -3.822 0.008 9.780 1.00 98.50 185 VAL A O 1
ATOM 1498 N N . ASN A 1 186 ? -3.047 -2.007 9.207 1.00 97.50 186 ASN A N 1
ATOM 1499 C CA . ASN A 1 186 ? -1.641 -1.730 9.480 1.00 97.50 186 ASN A CA 1
ATOM 1500 C C . ASN A 1 186 ? -0.904 -1.335 8.186 1.00 97.50 186 ASN A C 1
ATOM 1502 O O . ASN A 1 186 ? -0.508 -2.179 7.381 1.00 97.50 186 ASN A O 1
ATOM 1506 N N . VAL A 1 187 ? -0.729 -0.034 7.976 1.00 96.38 187 VAL A N 1
ATOM 1507 C CA . VAL A 1 187 ? -0.062 0.543 6.808 1.00 96.38 187 VAL A CA 1
ATOM 1508 C C . VAL A 1 187 ? 1.442 0.623 7.052 1.00 96.38 187 VAL A C 1
ATOM 1510 O O . VAL A 1 187 ? 1.921 1.350 7.920 1.00 96.38 187 VAL A O 1
ATOM 1513 N N . ILE A 1 188 ? 2.198 -0.086 6.225 1.00 91.69 188 ILE A N 1
ATOM 1514 C CA . ILE A 1 188 ? 3.656 -0.017 6.134 1.00 91.69 188 ILE A CA 1
ATOM 1515 C C . ILE A 1 188 ? 3.999 0.899 4.962 1.00 91.69 188 ILE A C 1
ATOM 1517 O O . ILE A 1 188 ? 3.441 0.758 3.875 1.00 91.69 188 ILE A O 1
ATOM 1521 N N . GLY A 1 189 ? 4.925 1.836 5.171 1.00 85.62 189 GLY A N 1
ATOM 1522 C CA . GLY A 1 189 ? 5.311 2.811 4.150 1.00 85.62 189 GLY A CA 1
ATOM 1523 C C . GLY A 1 189 ? 5.780 2.163 2.844 1.00 85.62 189 GLY A C 1
ATOM 1524 O O . GLY A 1 189 ? 6.886 1.621 2.781 1.00 85.62 189 GLY A O 1
ATOM 1525 N N . CYS A 1 190 ? 4.963 2.258 1.793 1.00 84.81 190 CYS A N 1
ATOM 1526 C CA . CYS A 1 190 ? 5.348 1.855 0.445 1.00 84.81 190 CYS A CA 1
ATOM 1527 C C . CYS A 1 190 ? 6.217 2.949 -0.188 1.00 84.81 190 CYS A C 1
ATOM 1529 O O . CYS A 1 190 ? 5.889 4.125 -0.085 1.00 84.81 190 CYS A O 1
ATOM 1531 N N . GLY A 1 191 ? 7.376 2.562 -0.730 1.00 79.25 191 GLY A N 1
ATOM 1532 C CA . GLY A 1 191 ? 8.346 3.473 -1.352 1.00 79.25 191 GLY A CA 1
ATOM 1533 C C . GLY A 1 191 ? 8.999 4.532 -0.444 1.00 79.25 191 GLY A C 1
ATOM 1534 O O . GLY A 1 191 ? 9.765 5.372 -0.909 1.00 79.25 191 GLY A O 1
ATOM 1535 N N . LEU A 1 192 ? 8.808 4.442 0.878 1.00 84.44 192 LEU A N 1
ATOM 1536 C CA . LEU A 1 192 ? 9.428 5.342 1.868 1.00 84.44 192 LEU A CA 1
ATOM 1537 C C . LEU A 1 192 ? 10.796 4.863 2.400 1.00 84.44 192 LEU A C 1
ATOM 1539 O O . LEU A 1 192 ? 11.393 5.517 3.260 1.00 84.44 192 LEU A O 1
ATOM 1543 N N . GLY A 1 193 ? 11.274 3.712 1.918 1.00 80.38 193 GLY A N 1
ATOM 1544 C CA . GLY A 1 193 ? 12.579 3.135 2.250 1.00 80.38 193 GLY A CA 1
ATOM 1545 C C . GLY A 1 193 ? 13.684 3.625 1.313 1.00 80.38 193 GLY A C 1
ATOM 1546 O O . GLY A 1 193 ? 13.909 4.824 1.179 1.00 80.38 193 GLY A O 1
ATOM 1547 N N . VAL A 1 194 ? 14.357 2.685 0.642 1.00 69.88 194 VAL A N 1
ATOM 1548 C CA . VAL A 1 194 ? 15.413 2.976 -0.352 1.00 69.88 194 VAL A CA 1
ATOM 1549 C C . VAL A 1 194 ? 14.911 3.783 -1.556 1.00 69.88 194 VAL A C 1
ATOM 1551 O O . VAL A 1 194 ? 15.691 4.459 -2.210 1.00 69.88 194 VAL A O 1
ATOM 1554 N N . TRP A 1 195 ? 13.601 3.757 -1.802 1.00 73.44 195 TRP A N 1
ATOM 1555 C CA . TRP A 1 195 ? 12.925 4.480 -2.880 1.00 73.44 195 TRP A CA 1
ATOM 1556 C C . TRP A 1 195 ? 12.548 5.928 -2.526 1.00 73.44 195 TRP A C 1
ATOM 1558 O O . TRP A 1 195 ? 11.951 6.627 -3.345 1.00 73.44 195 TRP A O 1
ATOM 1568 N N . LYS A 1 196 ? 12.856 6.392 -1.309 1.00 83.19 196 LYS A N 1
ATOM 1569 C CA . LYS A 1 196 ? 12.570 7.762 -0.877 1.00 83.19 196 LYS A CA 1
ATOM 1570 C C . LYS A 1 196 ? 13.604 8.725 -1.466 1.00 83.19 196 LYS A C 1
ATOM 1572 O O . LYS A 1 196 ? 14.786 8.637 -1.151 1.00 83.19 196 LYS A O 1
ATOM 1577 N N . ILE A 1 197 ? 13.141 9.689 -2.253 1.00 82.00 197 ILE A N 1
ATOM 1578 C CA . ILE A 1 197 ? 13.950 10.694 -2.956 1.00 82.00 197 ILE A CA 1
ATOM 1579 C C . ILE A 1 197 ? 13.910 12.093 -2.316 1.00 82.00 197 ILE A C 1
ATOM 1581 O O . ILE A 1 197 ? 14.751 12.931 -2.647 1.00 82.00 197 ILE A O 1
ATOM 1585 N N . SER A 1 198 ? 12.958 12.359 -1.410 1.00 85.44 198 SER A N 1
ATOM 1586 C CA . SER A 1 198 ? 12.833 13.629 -0.682 1.00 85.44 198 SER A CA 1
ATOM 1587 C C . SER A 1 198 ? 12.499 13.431 0.809 1.00 85.44 198 SER A C 1
ATOM 1589 O O . SER A 1 198 ? 11.707 12.543 1.146 1.00 85.44 198 SER A O 1
ATOM 1591 N N . PRO A 1 199 ? 13.039 14.259 1.732 1.00 87.56 199 PRO A N 1
ATOM 1592 C CA . PRO A 1 199 ? 12.801 14.118 3.171 1.00 87.56 199 PRO A CA 1
ATOM 1593 C C . PRO A 1 199 ? 11.332 14.202 3.604 1.00 87.56 199 PRO A C 1
ATOM 1595 O O . PRO A 1 199 ? 10.955 13.511 4.546 1.00 87.56 199 PRO A O 1
ATOM 1598 N N . HIS A 1 200 ? 10.507 15.004 2.919 1.00 90.25 200 HIS A N 1
ATOM 1599 C CA . HIS A 1 200 ? 9.106 15.266 3.285 1.00 90.25 200 HIS A CA 1
ATOM 1600 C C . HIS A 1 200 ? 8.093 14.282 2.671 1.00 90.25 200 HIS A C 1
ATOM 1602 O O . HIS A 1 200 ? 6.898 14.396 2.927 1.00 90.25 200 HIS A O 1
ATOM 1608 N N . GLN A 1 201 ? 8.535 13.294 1.884 1.00 90.31 201 GLN A N 1
ATOM 1609 C CA . GLN A 1 201 ? 7.647 12.262 1.320 1.00 90.31 201 GLN A CA 1
ATOM 1610 C C . GLN A 1 201 ? 6.782 11.518 2.355 1.00 90.31 201 GLN A C 1
ATOM 1612 O O . GLN A 1 201 ? 5.604 11.293 2.064 1.00 90.31 201 GLN A O 1
ATOM 1617 N N . PRO A 1 202 ? 7.296 11.146 3.549 1.00 92.88 202 PRO A N 1
ATOM 1618 C CA . PRO A 1 202 ? 6.479 10.534 4.596 1.00 92.88 202 PRO A CA 1
ATOM 1619 C C . PRO A 1 202 ? 5.303 11.412 5.038 1.00 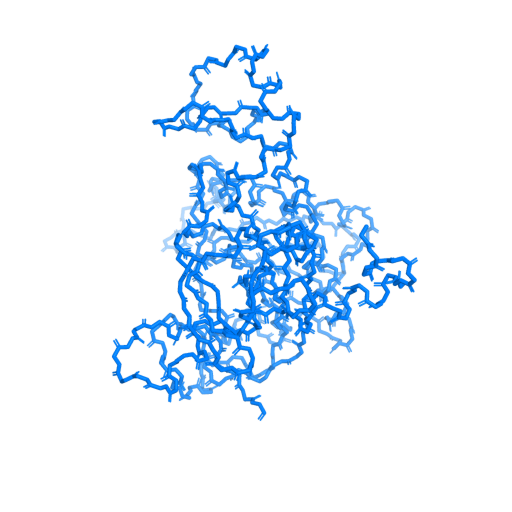92.88 202 PRO A C 1
ATOM 1621 O O . PRO A 1 202 ? 4.224 10.889 5.306 1.00 92.88 202 PRO A O 1
ATOM 1624 N N . ASP A 1 203 ? 5.486 12.735 5.059 1.00 91.25 203 ASP A N 1
ATOM 1625 C CA . ASP A 1 203 ? 4.440 13.684 5.450 1.00 91.25 203 ASP A CA 1
ATOM 1626 C C . ASP A 1 203 ? 3.308 13.686 4.426 1.00 91.25 203 ASP A C 1
ATOM 1628 O O . ASP A 1 203 ? 2.145 13.502 4.783 1.00 91.25 203 ASP A O 1
ATOM 1632 N N . VAL A 1 204 ? 3.648 13.817 3.137 1.00 91.12 204 VAL A N 1
ATOM 1633 C CA . VAL A 1 204 ? 2.655 13.774 2.052 1.00 91.12 204 VAL A CA 1
ATOM 1634 C C . VAL A 1 204 ? 1.951 12.415 2.025 1.00 91.12 204 VAL A C 1
ATOM 1636 O O . VAL A 1 204 ? 0.740 12.364 1.824 1.00 91.12 204 VAL A O 1
ATOM 1639 N N . TYR A 1 205 ? 2.671 11.320 2.292 1.00 94.19 205 TYR A N 1
ATOM 1640 C CA . TYR A 1 205 ? 2.102 9.971 2.348 1.00 94.19 205 TYR A CA 1
ATOM 1641 C C . TYR A 1 205 ? 1.021 9.851 3.432 1.00 94.19 205 TYR A C 1
ATOM 1643 O O . TYR A 1 205 ? -0.117 9.488 3.132 1.00 94.19 205 TYR A O 1
ATOM 1651 N N . VAL A 1 206 ? 1.347 10.209 4.680 1.00 93.38 206 VAL A N 1
ATOM 1652 C CA . VAL A 1 206 ? 0.400 10.145 5.806 1.00 93.38 206 VAL A CA 1
ATOM 1653 C C . VAL A 1 206 ? -0.776 11.091 5.574 1.00 93.38 206 VAL A C 1
ATOM 1655 O O . VAL A 1 206 ? -1.926 10.665 5.666 1.00 93.38 206 VAL A O 1
ATOM 1658 N N . LEU A 1 207 ? -0.515 12.348 5.197 1.00 91.75 207 LEU A N 1
ATOM 1659 C CA . LEU A 1 207 ? -1.565 13.334 4.919 1.00 91.75 207 LEU A CA 1
ATOM 1660 C C . LEU A 1 207 ? -2.533 12.874 3.823 1.00 91.75 207 LEU A C 1
ATOM 1662 O O . LEU A 1 207 ? -3.735 13.119 3.934 1.00 91.75 207 LEU A O 1
ATOM 1666 N N . THR A 1 208 ? -2.033 12.180 2.796 1.00 93.31 208 THR A N 1
ATOM 1667 C CA . THR A 1 208 ? -2.873 11.619 1.729 1.00 93.31 208 THR A CA 1
ATOM 1668 C C . THR A 1 208 ? -3.858 10.601 2.292 1.00 93.31 208 THR A C 1
ATOM 1670 O O . THR A 1 208 ? -5.059 10.720 2.055 1.00 93.31 208 THR A O 1
ATOM 1673 N N . PHE A 1 209 ? -3.395 9.646 3.104 1.00 96.50 209 PHE A N 1
ATOM 1674 C CA . PHE A 1 209 ? -4.292 8.692 3.760 1.00 96.50 209 PHE A CA 1
ATOM 1675 C C . PHE A 1 209 ? -5.309 9.382 4.673 1.00 96.50 209 PHE A C 1
ATOM 1677 O O . PHE A 1 209 ? -6.492 9.057 4.604 1.00 96.50 209 PHE A O 1
ATOM 1684 N N . LEU A 1 210 ? -4.883 10.345 5.501 1.00 94.62 210 LEU A N 1
ATOM 1685 C CA . LEU A 1 210 ? -5.794 11.076 6.393 1.00 94.62 210 LEU A CA 1
ATOM 1686 C C . LEU A 1 210 ? -6.914 11.772 5.610 1.00 94.62 210 LEU A C 1
ATOM 1688 O O . LEU A 1 210 ? -8.087 11.743 5.994 1.00 94.62 210 LEU A O 1
ATOM 1692 N N . GLU A 1 211 ? -6.559 12.393 4.489 1.00 94.44 211 GLU A N 1
ATOM 1693 C CA . GLU A 1 211 ? -7.517 13.082 3.641 1.00 94.44 211 GLU A CA 1
ATOM 1694 C C . GLU A 1 211 ? -8.473 12.095 2.947 1.00 94.44 211 GLU A C 1
ATOM 1696 O O . GLU A 1 211 ? -9.685 12.340 2.959 1.00 94.44 211 GLU A O 1
ATOM 1701 N N . ARG A 1 212 ? -7.977 10.948 2.457 1.00 96.81 212 ARG A N 1
ATOM 1702 C CA . ARG A 1 212 ? -8.805 9.875 1.876 1.00 96.81 212 ARG A CA 1
ATOM 1703 C C . ARG A 1 212 ? -9.747 9.228 2.894 1.00 96.81 212 ARG A C 1
ATOM 1705 O O . ARG A 1 212 ? -10.926 9.062 2.588 1.00 96.81 212 ARG A O 1
ATOM 1712 N N . ILE A 1 213 ? -9.290 8.967 4.123 1.00 95.38 213 ILE A N 1
ATOM 1713 C CA . ILE A 1 213 ? -10.130 8.483 5.236 1.00 95.38 213 ILE A CA 1
ATOM 1714 C C . ILE A 1 213 ? -11.301 9.444 5.459 1.00 95.38 213 ILE A C 1
ATOM 1716 O O . ILE A 1 213 ? -12.464 9.038 5.453 1.00 95.38 213 ILE A O 1
ATOM 1720 N N . ARG A 1 214 ? -11.017 10.746 5.578 1.00 92.00 214 ARG A N 1
ATOM 1721 C CA . ARG A 1 214 ? -12.056 11.769 5.757 1.00 92.00 214 ARG A CA 1
ATOM 1722 C C . ARG A 1 214 ? -13.008 11.841 4.559 1.00 92.00 214 ARG A C 1
ATOM 1724 O O . ARG A 1 214 ? -14.211 12.028 4.746 1.00 92.00 214 ARG A O 1
ATOM 1731 N N . ALA A 1 215 ? -12.494 11.723 3.335 1.00 92.81 215 ALA A N 1
ATOM 1732 C CA . ALA A 1 215 ? -13.308 11.728 2.123 1.00 92.81 215 ALA A CA 1
ATOM 1733 C C . ALA A 1 215 ? -14.267 10.527 2.070 1.00 92.81 215 ALA A C 1
ATOM 1735 O O . ALA A 1 215 ? -15.437 10.696 1.722 1.00 92.81 215 ALA A O 1
ATOM 1736 N N . PHE A 1 216 ? -13.809 9.339 2.462 1.00 96.69 216 PHE A N 1
ATOM 1737 C CA . PHE A 1 216 ? -14.624 8.127 2.479 1.00 96.69 216 PHE A CA 1
ATOM 1738 C C . PHE A 1 216 ? -15.611 8.070 3.643 1.00 96.69 216 PHE A C 1
ATOM 1740 O O . PHE A 1 216 ? -16.762 7.697 3.422 1.00 96.69 216 PHE A O 1
ATOM 1747 N N . LEU A 1 217 ? -15.243 8.561 4.830 1.00 92.12 217 LEU A N 1
ATOM 1748 C CA . LEU A 1 217 ? -16.190 8.758 5.935 1.00 92.12 217 LEU A CA 1
ATOM 1749 C C . LEU A 1 217 ? -17.324 9.720 5.563 1.00 92.12 217 LEU A C 1
ATOM 1751 O O . LEU A 1 217 ? -18.461 9.543 5.990 1.00 92.12 217 LEU A O 1
ATOM 1755 N N . ARG A 1 218 ? -17.054 10.743 4.739 1.00 90.88 218 ARG A N 1
ATOM 1756 C CA . ARG A 1 218 ? -18.100 11.660 4.252 1.00 90.88 218 ARG A CA 1
ATOM 1757 C C . ARG A 1 218 ? -19.071 11.010 3.266 1.00 90.88 218 ARG A C 1
ATOM 1759 O O . ARG A 1 218 ? -20.196 11.499 3.144 1.00 90.88 218 ARG A O 1
ATOM 1766 N N . LYS A 1 219 ? -18.629 9.965 2.568 1.00 95.38 219 LYS A N 1
ATOM 1767 C CA . LYS A 1 219 ? -19.398 9.216 1.568 1.00 95.38 219 LYS A CA 1
ATOM 1768 C C . LYS A 1 219 ? -19.978 7.907 2.118 1.00 95.38 219 LYS A C 1
ATOM 1770 O O . LYS A 1 219 ? -20.536 7.148 1.338 1.00 95.38 219 LYS A O 1
ATOM 1775 N N . ASP A 1 220 ? -19.829 7.649 3.419 1.00 95.06 220 ASP A N 1
ATOM 1776 C CA . ASP A 1 220 ? -20.301 6.431 4.092 1.00 95.06 220 ASP A CA 1
ATOM 1777 C C . ASP A 1 220 ? -19.709 5.134 3.493 1.00 95.06 220 ASP A C 1
ATOM 1779 O O . ASP A 1 220 ? -20.346 4.082 3.478 1.00 95.06 220 ASP A O 1
ATOM 1783 N N . LEU A 1 221 ? -18.468 5.225 2.987 1.00 97.38 221 LEU A N 1
ATOM 1784 C CA . LEU A 1 221 ? -17.752 4.128 2.319 1.00 97.38 221 LEU A CA 1
ATOM 1785 C C . LEU A 1 221 ? -16.873 3.291 3.256 1.00 97.38 221 LEU A C 1
ATOM 1787 O O . LEU A 1 221 ? -16.371 2.264 2.822 1.00 97.38 221 LEU A O 1
ATOM 1791 N N . LEU A 1 222 ? -16.669 3.721 4.502 1.00 97.69 222 LEU A N 1
ATOM 1792 C CA . LEU A 1 222 ? -15.946 2.971 5.533 1.00 97.69 222 LEU A CA 1
ATOM 1793 C C . LEU A 1 222 ? -16.896 2.808 6.713 1.00 97.69 222 LEU A C 1
ATOM 1795 O O . LEU A 1 222 ? -17.265 3.814 7.308 1.00 97.69 222 LEU A O 1
ATOM 1799 N N . ASN A 1 223 ? -17.338 1.588 7.002 1.00 97.88 223 ASN A N 1
ATOM 1800 C CA . ASN A 1 223 ? -18.227 1.266 8.124 1.00 97.88 223 ASN A CA 1
ATOM 1801 C C . ASN A 1 223 ? -17.641 0.180 9.035 1.00 97.88 223 ASN A C 1
ATOM 1803 O O . ASN A 1 223 ? -18.065 0.050 10.185 1.00 97.88 223 ASN A O 1
ATOM 1807 N N . HIS A 1 224 ? -16.694 -0.603 8.516 1.00 98.56 224 HIS A N 1
ATOM 1808 C CA . HIS A 1 224 ? -16.044 -1.714 9.200 1.00 98.56 224 HIS A CA 1
ATOM 1809 C C . HIS A 1 224 ? -14.571 -1.413 9.490 1.00 98.56 224 HIS A C 1
ATOM 1811 O O . HIS A 1 224 ? -14.024 -1.974 10.435 1.00 98.56 224 HIS A O 1
ATOM 1817 N N . VAL A 1 225 ? -13.914 -0.516 8.747 1.00 98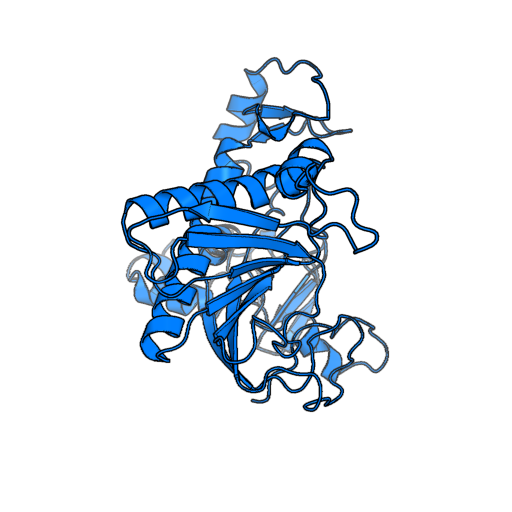.69 225 VAL A N 1
ATOM 1818 C CA . VAL A 1 225 ? -12.580 -0.011 9.123 1.00 98.69 225 VAL A CA 1
ATOM 1819 C C . VAL A 1 225 ? -12.700 0.871 10.364 1.00 98.69 225 VAL A C 1
ATOM 1821 O O . VAL A 1 225 ? -13.279 1.946 10.289 1.00 98.69 225 VAL A O 1
ATOM 1824 N N . THR A 1 226 ? -12.141 0.446 11.501 1.00 98.38 226 THR A N 1
ATOM 1825 C CA . THR A 1 226 ? -12.216 1.206 12.767 1.00 98.38 226 THR A CA 1
ATOM 1826 C C . THR A 1 226 ? -10.887 1.802 13.199 1.00 98.38 226 THR A C 1
ATOM 1828 O O . THR A 1 226 ? -10.873 2.792 13.931 1.00 98.38 226 THR A O 1
ATOM 1831 N N . ASP A 1 227 ? -9.774 1.220 12.753 1.00 98.50 227 ASP A N 1
ATOM 1832 C CA . ASP A 1 227 ? -8.435 1.620 13.169 1.00 98.50 227 ASP A CA 1
ATOM 1833 C C . ASP A 1 227 ? -7.480 1.570 11.978 1.00 98.50 227 ASP A C 1
ATOM 1835 O O . ASP A 1 227 ? -7.466 0.598 11.221 1.00 98.50 227 ASP A O 1
ATOM 1839 N N . VAL A 1 228 ? -6.660 2.608 11.831 1.00 98.38 228 VAL A N 1
ATOM 1840 C CA . VAL A 1 228 ? -5.572 2.675 10.853 1.00 98.38 228 VAL A CA 1
ATOM 1841 C C . VAL A 1 228 ? -4.281 3.012 11.591 1.00 98.38 228 VAL A C 1
ATOM 1843 O O . VAL A 1 228 ? -4.201 4.019 12.289 1.00 98.38 228 VAL A O 1
ATOM 1846 N N . ASN A 1 229 ? -3.252 2.192 11.432 1.00 97.75 229 ASN A N 1
ATOM 1847 C CA . ASN A 1 229 ? -1.936 2.423 12.009 1.00 97.75 229 ASN A CA 1
ATOM 1848 C C . ASN A 1 229 ? -0.887 2.612 10.919 1.00 97.75 229 ASN A C 1
ATOM 1850 O O . ASN A 1 229 ? -0.805 1.798 10.005 1.00 97.75 229 ASN A O 1
ATOM 1854 N N . PHE A 1 230 ? -0.043 3.630 11.050 1.00 96.06 230 PHE A N 1
ATOM 1855 C CA . PHE A 1 230 ? 1.153 3.792 10.229 1.00 96.06 230 PHE A CA 1
ATOM 1856 C C . PHE A 1 230 ? 2.376 3.245 10.965 1.00 96.06 230 PHE A C 1
ATOM 1858 O O . PHE A 1 230 ? 2.891 3.881 11.886 1.00 96.06 230 PHE A O 1
ATOM 1865 N N . ALA A 1 231 ? 2.869 2.089 10.526 1.00 93.06 231 ALA A N 1
ATOM 1866 C CA . ALA A 1 231 ? 4.052 1.447 11.084 1.00 93.06 231 ALA A CA 1
ATOM 1867 C C . ALA A 1 231 ? 5.316 1.809 10.291 1.00 93.06 231 ALA A C 1
ATOM 1869 O O . ALA A 1 231 ? 5.337 1.789 9.058 1.00 93.06 231 ALA A O 1
ATOM 1870 N N . PHE A 1 232 ? 6.407 2.090 11.007 1.00 90.44 232 PHE A N 1
ATOM 1871 C CA . PHE A 1 232 ? 7.735 2.381 10.452 1.00 90.44 232 PHE A CA 1
ATOM 1872 C C . PHE A 1 232 ? 7.807 3.628 9.555 1.00 90.44 232 PHE A C 1
ATOM 1874 O O . PHE A 1 232 ? 8.738 3.766 8.758 1.00 90.44 232 PHE A O 1
ATOM 1881 N N . ILE A 1 233 ? 6.867 4.564 9.711 1.00 91.50 233 ILE A N 1
ATOM 1882 C CA . ILE A 1 233 ? 6.849 5.846 8.999 1.00 91.50 233 ILE A CA 1
ATOM 1883 C C . ILE A 1 233 ? 7.292 6.956 9.955 1.00 91.50 233 ILE A C 1
ATOM 1885 O O . ILE A 1 233 ? 6.707 7.150 11.017 1.00 91.50 233 ILE A O 1
ATOM 1889 N N . LYS A 1 234 ? 8.348 7.689 9.582 1.00 90.75 234 LYS A N 1
ATOM 1890 C CA . LYS A 1 234 ? 8.853 8.842 10.342 1.00 90.75 234 LYS A CA 1
ATOM 1891 C C . LYS A 1 234 ? 8.440 10.134 9.648 1.00 90.75 234 LYS A C 1
ATOM 1893 O O . LYS A 1 234 ? 8.954 10.427 8.571 1.00 90.75 234 LYS A O 1
ATOM 1898 N N . THR A 1 235 ? 7.535 10.873 10.273 1.00 88.31 235 THR A N 1
ATOM 1899 C CA . THR A 1 235 ? 7.037 12.173 9.811 1.00 88.31 235 THR A CA 1
ATOM 1900 C C . THR A 1 235 ? 7.778 13.336 10.473 1.00 88.31 235 THR A C 1
ATOM 1902 O O . THR A 1 235 ? 8.440 13.156 11.498 1.00 88.31 235 THR A O 1
ATOM 1905 N N . SER A 1 236 ? 7.660 14.537 9.909 1.00 88.88 236 SER A N 1
ATOM 1906 C CA . SER A 1 236 ? 8.160 15.768 10.529 1.00 88.88 236 SER A CA 1
ATOM 1907 C C . SER A 1 236 ? 7.455 16.062 11.866 1.00 88.88 236 SER A C 1
ATOM 1909 O O . SER A 1 236 ? 6.363 15.533 12.129 1.00 88.88 236 SER A O 1
ATOM 1911 N N . PRO A 1 237 ? 8.043 16.901 12.743 1.00 86.31 237 PRO A N 1
ATOM 1912 C CA . PRO A 1 237 ? 7.427 17.264 14.018 1.00 86.31 237 PRO A CA 1
ATOM 1913 C C . PRO A 1 237 ? 6.019 17.848 13.862 1.00 86.31 237 PRO A C 1
ATOM 1915 O O . PRO A 1 237 ? 5.127 17.474 14.618 1.00 86.31 237 PRO A O 1
ATOM 1918 N N . GLY A 1 238 ? 5.790 18.685 12.843 1.00 82.62 238 GLY A N 1
ATOM 1919 C CA . GLY A 1 238 ? 4.483 19.296 12.585 1.00 82.62 238 GLY A CA 1
ATOM 1920 C C . GLY A 1 238 ? 3.381 18.279 12.274 1.00 82.62 238 GLY A C 1
ATOM 1921 O O . GLY A 1 238 ? 2.263 18.418 12.760 1.00 82.62 238 GLY A O 1
ATOM 1922 N N . ILE A 1 239 ? 3.696 17.222 11.520 1.00 85.06 239 ILE A N 1
ATOM 1923 C CA . ILE A 1 239 ? 2.742 16.141 11.229 1.00 85.06 239 ILE A CA 1
ATOM 1924 C C . ILE A 1 239 ? 2.599 15.194 12.417 1.00 85.06 239 ILE A C 1
ATOM 1926 O O . ILE A 1 239 ? 1.493 14.773 12.739 1.00 85.06 239 ILE A O 1
ATOM 1930 N N . THR A 1 240 ? 3.696 14.906 13.115 1.00 86.00 240 THR A N 1
ATOM 1931 C CA . THR A 1 240 ? 3.670 14.086 14.335 1.00 86.00 240 THR A CA 1
ATOM 1932 C C . THR A 1 240 ? 2.787 14.721 15.410 1.00 86.00 240 THR A C 1
ATOM 1934 O O . THR A 1 240 ? 2.042 14.013 16.082 1.00 86.00 240 THR A O 1
ATOM 1937 N N . ALA A 1 241 ? 2.816 16.053 15.523 1.00 84.44 241 ALA A N 1
ATOM 1938 C CA . ALA A 1 241 ? 2.013 16.812 16.474 1.00 84.44 241 ALA A CA 1
ATOM 1939 C C . ALA A 1 241 ? 0.501 16.657 16.257 1.00 84.44 241 ALA A C 1
ATOM 1941 O O . ALA A 1 241 ? -0.258 16.801 17.212 1.00 84.44 241 ALA A O 1
ATOM 1942 N N . LEU A 1 242 ? 0.056 16.316 15.037 1.00 83.31 242 LEU A N 1
ATOM 1943 C CA . LEU A 1 242 ? -1.354 16.014 14.778 1.00 83.31 242 LEU A CA 1
ATOM 1944 C C . LEU A 1 242 ? -1.830 14.847 15.639 1.00 83.31 242 LEU A C 1
ATOM 1946 O O . LEU A 1 242 ? -2.961 14.874 16.097 1.00 83.31 242 LEU A O 1
ATOM 1950 N N . PHE A 1 243 ? -0.964 13.859 15.872 1.00 83.31 243 PHE A N 1
ATOM 1951 C CA . PHE A 1 243 ? -1.270 12.626 16.590 1.00 83.31 243 PHE A CA 1
ATOM 1952 C C . PHE A 1 243 ? -1.057 12.715 18.097 1.00 83.31 243 PHE A C 1
ATOM 1954 O O . PHE A 1 243 ? -1.437 11.800 18.811 1.00 83.31 243 PHE A O 1
ATOM 1961 N N . THR A 1 244 ? -0.443 13.777 18.605 1.00 77.81 244 THR A N 1
ATOM 1962 C CA . THR A 1 244 ? -0.207 13.928 20.041 1.00 77.81 244 THR A CA 1
ATOM 1963 C C . THR A 1 244 ? -1.259 14.850 20.636 1.00 77.81 244 THR A C 1
ATOM 1965 O O . THR A 1 244 ? -1.208 16.064 20.429 1.00 77.81 244 THR A O 1
ATOM 1968 N N . ASN A 1 245 ? -2.188 14.302 21.417 1.00 60.50 245 ASN A N 1
ATOM 1969 C CA . ASN A 1 245 ? -3.097 15.130 22.203 1.00 60.50 245 ASN A CA 1
ATOM 1970 C C . ASN A 1 245 ? -2.291 15.883 23.270 1.00 60.50 245 ASN A C 1
ATOM 1972 O O . ASN A 1 245 ? -1.721 15.288 24.177 1.00 60.50 245 ASN A O 1
ATOM 1976 N N . SER A 1 246 ? -2.259 17.216 23.193 1.00 49.28 246 SER A N 1
ATOM 1977 C CA . SER A 1 246 ? -1.586 18.086 24.177 1.00 49.28 246 SER A CA 1
ATOM 1978 C C . SER A 1 246 ? -2.338 18.190 25.516 1.00 49.28 246 SER A C 1
ATOM 1980 O O . SER A 1 246 ? -2.115 19.117 26.291 1.00 49.28 246 SER A O 1
ATOM 1982 N N . THR A 1 247 ? -3.272 17.277 25.772 1.00 45.34 247 THR A N 1
ATOM 1983 C CA . THR A 1 247 ? -4.196 17.306 26.906 1.00 45.34 247 THR A CA 1
ATOM 1984 C C . THR A 1 247 ? -4.125 15.975 27.628 1.00 45.34 247 THR A C 1
ATOM 1986 O O . THR A 1 247 ? -4.973 15.128 27.426 1.00 45.34 247 THR A O 1
ATOM 1989 N N . GLU A 1 248 ? -3.066 15.775 28.410 1.00 41.94 248 GLU A N 1
ATOM 1990 C CA . GLU A 1 248 ? -3.120 15.153 29.738 1.00 41.94 248 GLU A CA 1
ATOM 1991 C C . GLU A 1 248 ? -1.707 15.060 30.329 1.00 41.94 248 GLU A C 1
ATOM 1993 O O . GLU A 1 248 ? -0.764 14.577 29.710 1.00 41.94 248 GLU A O 1
ATOM 1998 N N . GLN A 1 249 ? -1.564 15.567 31.554 1.00 43.06 249 GLN A N 1
ATOM 1999 C CA . GLN A 1 249 ? -0.412 15.339 32.423 1.00 43.06 249 GLN A CA 1
ATOM 2000 C C . GLN A 1 249 ? -0.508 13.921 33.005 1.00 43.06 249 GLN A C 1
ATOM 2002 O O . GLN A 1 249 ? -0.704 13.757 34.207 1.00 43.06 249 GLN A O 1
ATOM 2007 N N . SER A 1 250 ? -0.444 12.893 32.164 1.00 42.88 250 SER A N 1
ATOM 2008 C CA . SER A 1 250 ? -0.433 11.501 32.610 1.00 42.88 250 SER A CA 1
ATOM 2009 C C . SER A 1 250 ? 0.947 10.888 32.374 1.00 42.88 250 SER A C 1
ATOM 2011 O O . SER A 1 250 ? 1.561 11.063 31.327 1.00 42.88 250 SER A O 1
ATOM 2013 N N . GLU A 1 251 ? 1.457 10.173 33.379 1.00 43.78 251 GLU A N 1
ATOM 2014 C CA . GLU A 1 251 ? 2.728 9.425 33.348 1.00 43.78 251 GLU A CA 1
ATOM 2015 C C . GLU A 1 251 ? 2.691 8.200 32.404 1.00 43.78 251 GLU A C 1
ATOM 2017 O O . GLU A 1 251 ? 3.603 7.373 32.399 1.00 43.78 251 GLU A O 1
ATOM 2022 N N . SER A 1 252 ? 1.637 8.059 31.598 1.00 45.84 252 SER A N 1
ATOM 2023 C CA . SER A 1 252 ? 1.493 7.039 30.563 1.00 45.84 252 SER A CA 1
ATOM 2024 C C . SER A 1 252 ? 2.156 7.477 29.249 1.00 45.84 252 SER A C 1
ATOM 2026 O O . SER A 1 252 ? 2.238 8.673 28.966 1.00 45.84 252 SER A O 1
ATOM 2028 N N . PRO A 1 253 ? 2.648 6.537 28.419 1.00 54.53 253 PRO A N 1
ATOM 2029 C CA . PRO A 1 253 ? 3.208 6.878 27.116 1.00 54.53 253 PRO A CA 1
ATOM 2030 C C . PRO A 1 253 ? 2.181 7.671 26.299 1.00 54.53 253 PRO A C 1
ATOM 2032 O O . PRO A 1 253 ? 1.041 7.243 26.159 1.00 54.53 253 PRO A O 1
ATOM 2035 N N . VAL A 1 254 ? 2.592 8.838 25.792 1.00 58.66 254 VAL A N 1
ATOM 2036 C CA . VAL A 1 254 ? 1.745 9.733 24.990 1.00 58.66 254 VAL A CA 1
ATOM 2037 C C . VAL A 1 254 ? 1.181 8.950 23.806 1.00 58.66 254 VAL A C 1
ATOM 2039 O O . VAL A 1 254 ? 1.931 8.589 22.894 1.00 58.66 254 VAL A O 1
ATOM 2042 N N . GLU A 1 255 ? -0.124 8.680 23.819 1.00 60.50 255 GLU A N 1
ATOM 2043 C CA . GLU A 1 255 ? -0.803 8.037 22.697 1.00 60.50 255 GLU A CA 1
ATOM 2044 C C . GLU A 1 255 ? -0.664 8.918 21.450 1.00 60.50 255 GLU A C 1
ATOM 2046 O O . GLU A 1 255 ? -1.051 10.088 21.439 1.00 60.50 255 GLU A O 1
ATOM 2051 N N . LYS A 1 256 ? -0.080 8.353 20.387 1.00 78.88 256 LYS A N 1
ATOM 2052 C CA . LYS A 1 256 ? 0.102 9.018 19.090 1.00 78.88 256 LYS A CA 1
ATOM 2053 C C . LYS A 1 256 ? -1.077 8.717 18.173 1.00 78.88 256 LYS A C 1
ATOM 2055 O O . LYS A 1 256 ? -0.900 8.084 17.130 1.00 78.88 256 LYS A O 1
ATOM 2060 N N . ARG A 1 257 ? -2.274 9.145 18.567 1.00 86.62 257 ARG A N 1
ATOM 2061 C CA . ARG A 1 257 ? -3.539 8.842 17.894 1.00 86.62 257 ARG A CA 1
ATOM 2062 C C . ARG A 1 257 ? -4.397 10.093 17.681 1.00 86.62 257 ARG A C 1
ATOM 2064 O O . ARG A 1 257 ? -4.489 10.960 18.540 1.00 86.62 257 ARG A O 1
ATOM 2071 N N . ILE A 1 258 ? -5.089 10.132 16.545 1.00 88.19 258 ILE A N 1
ATOM 2072 C CA . ILE A 1 258 ? -6.208 11.036 16.255 1.00 88.19 258 ILE A CA 1
ATOM 2073 C C . ILE A 1 258 ? -7.487 10.247 16.020 1.00 88.19 258 ILE A C 1
ATOM 2075 O O . ILE A 1 258 ? -7.452 9.130 15.506 1.00 88.19 258 ILE A O 1
ATOM 2079 N N . PHE A 1 259 ? -8.625 10.858 16.331 1.00 92.12 259 PHE A N 1
ATOM 2080 C CA . PHE A 1 259 ? -9.936 10.284 16.057 1.00 92.12 259 PHE A CA 1
ATOM 2081 C C . PHE A 1 259 ? -10.686 11.110 15.011 1.00 92.12 259 PHE A C 1
ATOM 2083 O O . PHE A 1 259 ? -10.926 12.305 15.194 1.00 92.12 259 PHE A O 1
ATOM 2090 N N . PHE A 1 260 ? -11.081 10.471 13.909 1.00 89.12 260 PHE A N 1
ATOM 2091 C CA . PHE A 1 260 ? -11.958 11.066 12.904 1.00 89.12 260 PHE A CA 1
ATOM 2092 C C . PHE A 1 260 ? -13.410 10.742 13.231 1.00 89.12 260 PHE A C 1
ATOM 2094 O O . PHE A 1 260 ? -13.918 9.687 12.846 1.00 89.12 260 PHE A O 1
ATOM 2101 N N . GLU A 1 261 ? -14.081 11.667 13.914 1.00 91.50 261 GLU A N 1
ATOM 2102 C CA . GLU A 1 261 ? -15.495 11.526 14.251 1.00 91.50 261 GLU A CA 1
ATOM 2103 C C . GLU A 1 261 ? -16.376 11.484 12.989 1.00 91.50 261 GLU A C 1
ATOM 2105 O O . GLU A 1 261 ? -16.262 12.301 12.070 1.00 91.50 261 GLU A O 1
ATOM 2110 N N . SER A 1 262 ? -17.309 10.535 12.966 1.00 92.00 262 SER A N 1
ATOM 2111 C CA . SER A 1 262 ? -18.389 10.444 11.994 1.00 92.00 262 SER A CA 1
ATOM 2112 C C . SER A 1 262 ? -19.612 9.802 12.641 1.00 92.00 262 SER A C 1
ATOM 2114 O O . SER A 1 262 ? -19.647 8.600 12.888 1.00 92.00 262 SER A O 1
ATOM 2116 N N . LYS A 1 263 ? -20.677 10.590 12.828 1.00 93.69 263 LYS A N 1
ATOM 2117 C CA . LYS A 1 263 ? -21.967 10.115 13.369 1.00 93.69 263 LYS A CA 1
ATOM 2118 C C . LYS A 1 263 ? -22.632 9.024 12.523 1.00 93.69 263 LYS A C 1
ATOM 2120 O O . LYS A 1 263 ? -23.548 8.363 12.996 1.00 93.69 263 LYS A O 1
ATOM 2125 N N . ARG A 1 264 ? -22.209 8.882 11.265 1.00 93.31 264 ARG A N 1
ATOM 2126 C CA . ARG A 1 264 ? -22.709 7.868 10.328 1.00 93.31 264 ARG A CA 1
ATOM 2127 C C . ARG A 1 264 ? -21.938 6.552 10.424 1.00 93.31 264 ARG A C 1
ATOM 2129 O O . ARG A 1 264 ? -22.468 5.524 10.023 1.00 93.31 264 ARG A O 1
ATOM 2136 N N . HIS A 1 265 ? -20.730 6.570 10.991 1.00 97.00 265 HIS A N 1
ATOM 2137 C CA . HIS A 1 265 ? -19.935 5.368 11.200 1.00 97.00 265 HIS A CA 1
ATOM 2138 C C . HIS A 1 265 ? -20.517 4.541 12.363 1.00 97.00 265 HIS A C 1
ATOM 2140 O O . HIS A 1 265 ? -20.741 5.108 13.437 1.00 97.00 265 HIS A O 1
ATOM 2146 N N . PRO A 1 266 ? -20.695 3.211 12.240 1.00 96.50 266 PRO A N 1
ATOM 2147 C CA . PRO A 1 266 ? -21.265 2.367 13.302 1.00 96.50 266 PRO A CA 1
ATOM 2148 C C . PRO A 1 266 ? -20.519 2.414 14.645 1.00 96.50 266 PRO A C 1
ATOM 21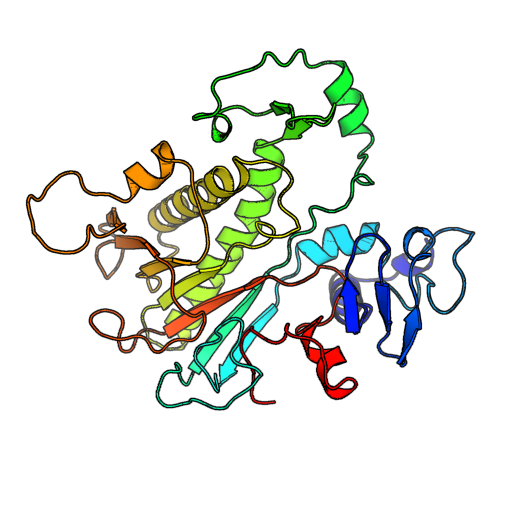50 O O . PRO A 1 266 ? -21.085 2.104 15.692 1.00 96.50 266 PRO A O 1
ATOM 2153 N N . LYS A 1 267 ? -19.236 2.790 14.619 1.00 96.19 267 LYS A N 1
ATOM 2154 C CA . LYS A 1 267 ? -18.377 2.974 15.804 1.00 96.19 267 LYS A CA 1
ATOM 2155 C C . LYS A 1 267 ? -18.104 4.440 16.159 1.00 96.19 267 LYS A C 1
ATOM 2157 O O . LYS A 1 267 ? -17.202 4.721 16.934 1.00 96.19 267 LYS A O 1
ATOM 2162 N N . GLY A 1 268 ? -18.847 5.377 15.573 1.00 96.00 268 GLY A N 1
ATOM 2163 C CA . GLY A 1 268 ? -18.700 6.816 15.810 1.00 96.00 268 GLY A CA 1
ATOM 2164 C C . GLY A 1 268 ? -17.523 7.479 15.090 1.00 96.00 268 GLY A C 1
ATOM 2165 O O . GLY A 1 268 ? -17.451 8.703 15.073 1.00 96.00 268 GLY A O 1
ATOM 2166 N N . GLY A 1 269 ? -16.619 6.713 14.476 1.00 95.44 269 GLY A N 1
ATOM 2167 C CA . GLY A 1 269 ? -15.495 7.238 13.708 1.00 95.44 269 GLY A CA 1
ATOM 2168 C C . GLY A 1 269 ? -14.398 6.204 13.477 1.00 95.44 269 GLY A C 1
ATOM 2169 O O . GLY A 1 269 ? -14.620 5.009 13.679 1.00 95.44 269 GLY A O 1
ATOM 2170 N N . ILE A 1 270 ? -13.225 6.695 13.073 1.00 97.06 270 ILE A N 1
ATOM 2171 C CA . ILE A 1 270 ? -12.015 5.898 12.829 1.00 97.06 270 ILE A CA 1
ATOM 2172 C C . ILE A 1 270 ? -10.869 6.467 13.654 1.00 97.06 270 ILE A C 1
ATOM 2174 O O . ILE A 1 270 ? -10.588 7.667 13.598 1.00 97.06 270 ILE A O 1
ATOM 2178 N N . ASN A 1 271 ? -10.185 5.597 14.386 1.00 96.94 271 ASN A N 1
ATOM 2179 C CA . ASN A 1 271 ? -8.935 5.931 15.043 1.00 96.94 271 ASN A CA 1
ATOM 2180 C C . ASN A 1 271 ? -7.766 5.808 14.068 1.00 96.94 271 ASN A C 1
ATOM 2182 O O . ASN A 1 271 ? -7.657 4.821 13.343 1.00 96.94 271 ASN A O 1
ATOM 2186 N N . VAL A 1 272 ? -6.862 6.781 14.072 1.00 95.81 272 VAL A N 1
ATOM 2187 C CA . VAL A 1 272 ? -5.653 6.745 13.249 1.00 95.81 272 VAL A CA 1
ATOM 2188 C C . VAL A 1 272 ? -4.439 7.035 14.110 1.00 95.81 272 VAL A C 1
ATOM 2190 O O . VAL A 1 272 ? -4.423 8.040 14.813 1.00 95.81 272 VAL A O 1
ATOM 2193 N N . GLN A 1 273 ? -3.422 6.180 14.058 1.00 94.31 273 GLN A N 1
ATOM 2194 C CA . GLN A 1 273 ? -2.231 6.311 14.895 1.00 94.31 273 GLN A CA 1
ATOM 2195 C C . GLN A 1 273 ? -0.932 6.108 14.115 1.00 94.31 273 GLN A C 1
ATOM 2197 O O . GLN A 1 273 ? -0.922 5.530 13.026 1.00 94.31 273 GLN A O 1
ATOM 2202 N N . VAL A 1 274 ? 0.167 6.608 14.677 1.00 91.44 274 VAL A N 1
ATOM 2203 C CA . VAL A 1 274 ? 1.522 6.386 14.160 1.00 91.44 274 VAL A CA 1
ATOM 2204 C C . VAL A 1 274 ? 2.318 5.642 15.218 1.00 91.44 274 VAL A C 1
ATOM 2206 O O . VAL A 1 274 ? 2.893 6.241 16.133 1.00 91.44 274 VAL A O 1
ATOM 2209 N N . GLU A 1 275 ? 2.342 4.322 15.091 1.00 91.81 275 GLU A N 1
ATOM 2210 C CA . GLU A 1 275 ? 2.993 3.436 16.039 1.00 91.81 275 GLU A CA 1
ATOM 2211 C C . GLU A 1 275 ? 3.722 2.301 15.320 1.00 91.81 275 GLU A C 1
ATOM 2213 O O . GLU A 1 275 ? 3.198 1.639 14.419 1.00 91.81 275 GLU A O 1
ATOM 2218 N N . ASN A 1 276 ? 4.968 2.065 15.732 1.00 91.62 276 ASN A N 1
ATOM 2219 C CA . ASN A 1 276 ? 5.722 0.928 15.231 1.00 91.62 276 ASN A CA 1
ATOM 2220 C C . ASN A 1 276 ? 5.183 -0.349 15.864 1.00 91.62 276 ASN A C 1
ATOM 2222 O O . ASN A 1 276 ? 5.191 -0.493 17.082 1.00 91.62 276 ASN A O 1
ATOM 2226 N N . ARG A 1 277 ? 4.790 -1.289 15.011 1.00 90.50 277 ARG A N 1
ATOM 2227 C CA . ARG A 1 277 ? 4.416 -2.647 15.391 1.00 90.50 277 ARG A CA 1
ATOM 2228 C C . ARG A 1 277 ? 4.888 -3.619 14.327 1.00 90.50 277 ARG A C 1
ATOM 2230 O O . ARG A 1 277 ? 4.939 -3.250 13.147 1.00 90.50 277 ARG A O 1
ATOM 2237 N N . SER A 1 278 ? 5.152 -4.858 14.726 1.00 91.25 278 SER A N 1
ATOM 2238 C CA . SER A 1 278 ? 5.417 -5.918 13.763 1.00 91.25 278 SER A CA 1
ATOM 2239 C C . SER A 1 278 ? 4.202 -6.086 12.827 1.00 91.25 278 SER A C 1
ATOM 2241 O O . SER A 1 278 ? 3.053 -5.960 13.282 1.00 91.25 278 SER A O 1
ATOM 2243 N N . PRO A 1 279 ? 4.420 -6.322 11.519 1.00 90.56 279 PRO A N 1
ATOM 2244 C CA . PRO A 1 279 ? 3.369 -6.371 10.502 1.00 90.56 279 PRO A CA 1
ATOM 2245 C C . PRO A 1 279 ? 2.188 -7.280 10.843 1.00 90.56 279 PRO A C 1
ATOM 2247 O O . PRO A 1 279 ? 1.042 -6.837 10.753 1.00 90.56 279 PRO A O 1
ATOM 2250 N N . SER A 1 280 ? 2.488 -8.514 11.254 1.00 91.56 280 SER A N 1
ATOM 2251 C CA . SER A 1 280 ? 1.541 -9.595 11.538 1.00 91.56 280 SER A CA 1
ATOM 2252 C C . SER A 1 280 ? 1.492 -9.963 13.023 1.00 91.56 280 SER A C 1
ATOM 2254 O O . SER A 1 280 ? 1.019 -11.040 13.376 1.00 91.56 280 SER A O 1
ATOM 2256 N N . ALA A 1 281 ? 1.971 -9.084 13.915 1.00 93.38 281 ALA A N 1
ATOM 2257 C CA . ALA A 1 281 ? 1.798 -9.269 15.355 1.00 93.38 281 ALA A CA 1
ATOM 2258 C C . ALA A 1 281 ? 0.312 -9.377 15.709 1.00 93.38 281 ALA A C 1
ATOM 2260 O O . ALA A 1 281 ? -0.507 -8.599 15.202 1.00 93.38 281 ALA A O 1
ATOM 2261 N N . ARG A 1 282 ? -0.004 -10.293 16.627 1.00 95.38 282 ARG A N 1
ATOM 2262 C CA . ARG A 1 282 ? -1.363 -10.532 17.111 1.00 95.38 282 ARG A CA 1
ATOM 2263 C C . ARG A 1 282 ? -2.005 -9.258 17.652 1.00 95.38 282 ARG A C 1
ATOM 2265 O O . ARG A 1 282 ? -1.395 -8.514 18.425 1.00 95.38 282 ARG A O 1
ATOM 2272 N N . LEU A 1 283 ? -3.261 -9.025 17.291 1.00 96.38 283 LEU A N 1
ATOM 2273 C CA . LEU A 1 283 ? -4.057 -7.938 17.841 1.00 96.38 283 LEU A CA 1
ATOM 2274 C C . LEU A 1 283 ? -4.478 -8.254 19.280 1.00 96.38 283 LEU A C 1
ATOM 2276 O O . LEU A 1 283 ? -5.110 -9.270 19.561 1.00 96.38 283 LEU A O 1
ATOM 2280 N N . THR A 1 284 ? -4.144 -7.356 20.204 1.00 95.19 284 THR A N 1
ATOM 2281 C CA . THR A 1 284 ? -4.440 -7.489 21.637 1.00 95.19 284 THR A CA 1
ATOM 2282 C C . THR A 1 284 ? -5.236 -6.285 22.152 1.00 95.19 284 THR A C 1
ATOM 2284 O O . THR A 1 284 ? -5.494 -5.329 21.416 1.00 95.19 284 THR A O 1
ATOM 2287 N N . GLY A 1 285 ? -5.684 -6.342 23.411 1.00 94.50 285 GLY A N 1
ATOM 2288 C CA . GLY A 1 285 ? -6.411 -5.243 24.053 1.00 94.50 285 GLY A CA 1
ATOM 2289 C C . GLY A 1 285 ? -7.685 -4.851 23.298 1.00 94.50 285 GLY A C 1
ATOM 2290 O O . GLY A 1 285 ? -8.478 -5.710 22.916 1.00 94.50 285 GLY A O 1
ATOM 2291 N N . GLU A 1 286 ? -7.868 -3.553 23.046 1.00 93.38 286 GLU A N 1
ATOM 2292 C CA . GLU A 1 286 ? -9.026 -3.017 22.312 1.00 93.38 286 GLU A CA 1
ATOM 2293 C C . GLU A 1 286 ? -9.062 -3.384 20.816 1.00 93.38 286 GLU A C 1
ATOM 2295 O O . GLU A 1 286 ? -10.049 -3.118 20.120 1.00 93.38 286 GLU A O 1
ATOM 2300 N N . HIS A 1 287 ? -7.985 -3.969 20.289 1.00 96.31 287 HIS A N 1
ATOM 2301 C CA . HIS A 1 287 ? -7.910 -4.431 18.905 1.00 96.31 287 HIS A CA 1
ATOM 2302 C C . HIS A 1 287 ? -8.189 -5.929 18.757 1.00 96.31 287 HIS A C 1
ATOM 2304 O O . HIS A 1 287 ? -8.369 -6.393 17.631 1.00 96.31 287 HIS A O 1
ATOM 2310 N N . ALA A 1 288 ? -8.249 -6.679 19.861 1.00 96.50 288 ALA A N 1
ATOM 2311 C CA . ALA A 1 288 ? -8.468 -8.120 19.833 1.00 96.50 288 ALA A CA 1
ATOM 2312 C C . ALA A 1 288 ? -9.766 -8.485 19.084 1.00 96.50 288 ALA A C 1
ATOM 2314 O O . ALA A 1 288 ? -10.818 -7.876 19.288 1.00 96.50 288 ALA A O 1
ATOM 2315 N N . GLY A 1 289 ? -9.684 -9.486 18.203 1.00 95.81 289 GLY A N 1
ATOM 2316 C CA . GLY A 1 289 ? -10.816 -9.987 17.413 1.00 95.81 289 GLY A CA 1
ATOM 2317 C C . GLY A 1 289 ? -11.166 -9.173 16.160 1.00 95.81 289 GLY A C 1
ATOM 2318 O O . GLY A 1 289 ? -12.062 -9.575 15.413 1.00 95.81 289 GLY A O 1
ATOM 2319 N N . LYS A 1 290 ? -10.474 -8.057 15.893 1.00 98.00 290 LYS A N 1
ATOM 2320 C CA . LYS A 1 290 ? -10.570 -7.344 14.608 1.00 98.00 290 LYS A CA 1
ATOM 2321 C C . LYS A 1 290 ? -9.866 -8.140 13.504 1.00 98.00 290 LYS A C 1
ATOM 2323 O O . LYS A 1 290 ? -8.984 -8.945 13.776 1.00 98.00 290 LYS A O 1
ATOM 2328 N N . LEU A 1 291 ? -10.256 -7.918 12.252 1.00 98.31 291 LEU A N 1
ATOM 2329 C CA . LEU A 1 291 ? -9.530 -8.425 11.093 1.00 98.31 291 LEU A CA 1
ATOM 2330 C C . LEU A 1 291 ? -8.260 -7.592 10.903 1.00 98.31 291 LEU A C 1
ATOM 2332 O O . LEU A 1 291 ? -8.349 -6.382 10.679 1.00 98.31 291 LEU A O 1
ATOM 2336 N N . LEU A 1 292 ? -7.093 -8.232 10.969 1.00 98.25 292 LEU A N 1
ATOM 2337 C CA . LEU A 1 292 ? -5.838 -7.588 10.605 1.00 98.25 292 LEU A CA 1
ATOM 2338 C C . LEU A 1 292 ? -5.734 -7.496 9.081 1.00 98.25 292 LEU A C 1
ATOM 2340 O O . LEU A 1 292 ? -5.705 -8.510 8.386 1.00 98.25 292 LEU A O 1
ATOM 2344 N N . VAL A 1 293 ? -5.646 -6.273 8.569 1.00 97.94 293 VAL A N 1
ATOM 2345 C CA . VAL A 1 293 ? -5.338 -5.997 7.164 1.00 97.94 293 VAL A CA 1
ATOM 2346 C C . VAL A 1 293 ? -4.023 -5.237 7.129 1.00 97.94 293 VAL A C 1
ATOM 2348 O O . VAL A 1 293 ? -3.909 -4.202 7.776 1.00 97.94 293 VAL A O 1
ATOM 2351 N N . LEU A 1 294 ? -3.021 -5.717 6.402 1.00 94.94 294 LEU A N 1
ATOM 2352 C CA . LEU A 1 294 ? -1.719 -5.058 6.331 1.00 94.94 294 LEU A CA 1
ATOM 2353 C C . LEU A 1 294 ? -1.270 -4.814 4.894 1.00 94.94 294 LEU A C 1
ATOM 2355 O O . LEU A 1 294 ? -1.507 -5.621 3.997 1.00 94.94 294 LEU A O 1
ATOM 2359 N N . THR A 1 295 ? -0.577 -3.701 4.673 1.00 92.38 295 THR A N 1
ATOM 2360 C CA . THR A 1 295 ? 0.065 -3.442 3.380 1.00 92.38 295 THR A CA 1
ATOM 2361 C C . THR A 1 295 ? 1.469 -4.032 3.363 1.00 92.38 295 THR A C 1
ATOM 2363 O O . THR A 1 295 ? 2.246 -3.806 4.290 1.00 92.38 295 THR A O 1
ATOM 2366 N N . TYR A 1 296 ? 1.831 -4.702 2.278 1.00 86.69 296 TYR A N 1
ATOM 2367 C CA . TYR A 1 296 ? 3.165 -5.230 2.025 1.00 86.69 296 TYR A CA 1
ATOM 2368 C C . TYR A 1 296 ? 3.819 -4.442 0.879 1.00 86.69 296 TYR A C 1
ATOM 2370 O O . TYR A 1 296 ? 3.374 -4.571 -0.263 1.00 86.69 296 TYR A O 1
ATOM 2378 N N . PRO A 1 297 ? 4.862 -3.630 1.150 1.00 83.38 297 PRO A N 1
ATOM 2379 C CA . PRO A 1 297 ? 5.597 -2.936 0.098 1.00 83.38 297 PRO A CA 1
ATOM 2380 C C . PRO A 1 297 ? 6.288 -3.931 -0.840 1.00 83.38 297 PRO A C 1
ATOM 2382 O O . PRO A 1 297 ? 7.147 -4.703 -0.403 1.00 83.38 297 PRO A O 1
ATOM 2385 N N . TRP A 1 298 ? 5.925 -3.867 -2.117 1.00 78.44 298 TRP A N 1
ATOM 2386 C CA . TRP A 1 298 ? 6.309 -4.771 -3.196 1.00 78.44 298 TRP A CA 1
ATOM 2387 C C . TRP A 1 298 ? 6.914 -4.007 -4.385 1.00 78.44 298 TRP A C 1
ATOM 2389 O O . TRP A 1 298 ? 6.694 -2.806 -4.557 1.00 78.44 298 TRP A O 1
ATOM 2399 N N . ASP A 1 299 ? 7.674 -4.706 -5.225 1.00 77.88 299 ASP A N 1
ATOM 2400 C CA . ASP A 1 299 ? 8.302 -4.142 -6.415 1.00 77.88 299 ASP A CA 1
ATOM 2401 C C . ASP A 1 299 ? 7.410 -4.292 -7.658 1.00 77.88 299 ASP A C 1
ATOM 2403 O O . ASP A 1 299 ? 6.721 -5.297 -7.849 1.00 77.88 299 ASP A O 1
ATOM 2407 N N . SER A 1 300 ? 7.436 -3.281 -8.527 1.00 80.56 300 SER A N 1
ATOM 2408 C CA . SER A 1 300 ? 6.634 -3.249 -9.754 1.00 80.56 300 SER A CA 1
ATOM 2409 C C . SER A 1 300 ? 7.058 -4.299 -10.787 1.00 80.56 300 SER A C 1
ATOM 2411 O O . SER A 1 300 ? 6.284 -4.590 -11.699 1.00 80.56 300 SER A O 1
ATOM 2413 N N . ASN A 1 301 ? 8.250 -4.887 -10.658 1.00 84.75 301 ASN A N 1
ATOM 2414 C CA . ASN A 1 301 ? 8.801 -5.833 -11.629 1.00 84.75 301 ASN A CA 1
ATOM 2415 C C . ASN A 1 301 ? 9.327 -7.138 -11.017 1.00 84.75 301 ASN A C 1
ATOM 2417 O O . ASN A 1 301 ? 9.917 -7.950 -11.725 1.00 84.75 301 ASN A O 1
ATOM 2421 N N . ALA A 1 302 ? 9.066 -7.378 -9.733 1.00 83.00 302 ALA A N 1
ATOM 2422 C CA . ALA A 1 302 ? 9.317 -8.667 -9.095 1.00 83.00 302 ALA A CA 1
ATOM 2423 C C . ALA A 1 302 ? 8.008 -9.414 -8.822 1.00 83.00 302 ALA A C 1
ATOM 2425 O O . ALA A 1 302 ? 6.965 -8.784 -8.681 1.00 83.00 302 ALA A O 1
ATOM 2426 N N . HIS A 1 303 ? 8.045 -10.738 -8.681 1.00 79.38 303 HIS A N 1
ATOM 2427 C CA . HIS A 1 303 ? 6.950 -11.526 -8.111 1.00 79.38 303 HIS A CA 1
ATOM 2428 C C . HIS A 1 303 ? 6.787 -11.240 -6.604 1.00 79.38 303 HIS A C 1
ATOM 2430 O O . HIS A 1 303 ? 7.732 -10.758 -5.965 1.00 79.38 303 HIS A O 1
ATOM 2436 N N . PRO A 1 304 ? 5.602 -11.490 -6.003 1.00 70.81 304 PRO A N 1
ATOM 2437 C CA . PRO A 1 304 ? 5.424 -11.324 -4.562 1.00 70.81 304 PRO A CA 1
ATOM 2438 C C . PRO A 1 304 ? 6.456 -12.156 -3.793 1.00 70.81 304 PRO A C 1
ATOM 2440 O O . PRO A 1 304 ? 6.682 -13.319 -4.119 1.00 70.81 304 PRO A O 1
ATOM 2443 N N . GLY A 1 305 ? 7.106 -11.548 -2.799 1.00 63.22 305 GLY A N 1
ATOM 2444 C CA . GLY A 1 305 ? 8.202 -12.159 -2.043 1.00 63.22 305 GLY A CA 1
ATOM 2445 C C . GLY A 1 305 ? 9.601 -11.668 -2.432 1.00 63.22 305 GLY A C 1
ATOM 2446 O O . GLY A 1 305 ? 10.457 -11.663 -1.551 1.00 63.22 305 GLY A O 1
ATOM 2447 N N . ASN A 1 306 ? 9.819 -11.210 -3.677 1.00 68.25 306 ASN A N 1
ATOM 2448 C CA . ASN A 1 306 ? 11.085 -10.664 -4.214 1.00 68.25 306 ASN A CA 1
ATOM 2449 C C . ASN A 1 306 ? 12.346 -11.315 -3.594 1.00 68.25 306 ASN A C 1
ATOM 2451 O O . ASN A 1 306 ? 12.685 -12.459 -3.900 1.00 68.25 306 ASN A O 1
ATOM 2455 N N . ASP A 1 307 ? 12.995 -10.604 -2.669 1.00 56.44 307 ASP A N 1
ATOM 2456 C CA . ASP A 1 307 ? 14.245 -10.947 -1.984 1.00 56.44 307 ASP A CA 1
ATOM 2457 C C . ASP A 1 307 ? 14.184 -12.284 -1.220 1.00 56.44 307 ASP A C 1
ATOM 2459 O O . ASP A 1 307 ? 15.194 -12.975 -1.091 1.00 56.44 307 ASP A O 1
ATOM 2463 N N . CYS A 1 308 ? 13.006 -12.690 -0.733 1.00 49.69 308 CYS A N 1
ATOM 2464 C CA . CYS A 1 308 ? 12.840 -13.942 0.008 1.00 49.69 308 CYS A CA 1
ATOM 2465 C C . CYS A 1 308 ? 12.979 -15.188 -0.882 1.00 49.69 308 CYS A C 1
ATOM 2467 O O . CYS A 1 308 ? 13.304 -16.259 -0.370 1.00 49.69 308 CYS A O 1
ATOM 2469 N N . ILE A 1 309 ? 12.794 -15.074 -2.204 1.00 50.38 309 ILE A N 1
ATOM 2470 C CA . ILE A 1 309 ? 12.870 -16.227 -3.117 1.00 50.38 309 ILE A CA 1
ATOM 2471 C C . ILE A 1 309 ? 14.329 -16.675 -3.336 1.00 50.38 309 ILE A C 1
ATOM 2473 O O . ILE A 1 309 ? 14.600 -17.870 -3.473 1.00 50.38 309 ILE A O 1
ATOM 2477 N N . LEU A 1 310 ? 15.296 -15.750 -3.274 1.00 36.62 310 LEU A N 1
ATOM 2478 C CA . LEU A 1 310 ? 16.730 -16.055 -3.404 1.00 36.62 310 LEU A CA 1
ATOM 2479 C C . LEU A 1 310 ? 17.338 -16.732 -2.163 1.00 36.62 310 LEU A C 1
ATOM 2481 O O . LEU A 1 310 ? 18.386 -17.377 -2.251 1.00 36.62 310 LEU A O 1
ATOM 2485 N N . ILE A 1 311 ? 16.686 -16.633 -1.003 1.00 39.78 311 ILE A N 1
ATOM 2486 C CA . ILE A 1 311 ? 17.254 -17.086 0.277 1.00 39.78 311 ILE A CA 1
ATOM 2487 C C . ILE A 1 311 ? 17.284 -18.618 0.399 1.00 39.78 311 ILE A C 1
ATOM 2489 O O . ILE A 1 311 ? 18.132 -19.159 1.105 1.00 39.78 311 ILE A O 1
ATOM 2493 N N . ASN A 1 312 ? 16.507 -19.343 -0.411 1.00 34.69 312 ASN A N 1
ATOM 2494 C CA . ASN A 1 312 ? 16.610 -20.804 -0.502 1.00 34.69 312 ASN A CA 1
ATOM 2495 C C . ASN A 1 312 ? 17.865 -21.315 -1.245 1.00 34.69 312 ASN A C 1
ATOM 2497 O O . ASN A 1 312 ? 18.023 -22.528 -1.384 1.00 34.69 312 ASN A O 1
ATOM 2501 N N . LYS A 1 313 ? 18.770 -20.439 -1.720 1.00 31.62 313 LYS A N 1
ATOM 2502 C CA . LYS A 1 313 ? 19.994 -20.851 -2.439 1.00 31.62 313 LYS A CA 1
ATOM 2503 C C . LYS A 1 313 ? 21.323 -20.376 -1.837 1.00 31.62 313 LYS A C 1
ATOM 2505 O O . LYS A 1 313 ? 22.363 -20.853 -2.290 1.00 31.62 313 LYS A O 1
ATOM 2510 N N . THR A 1 314 ? 21.337 -19.526 -0.803 1.00 27.11 314 THR A N 1
ATOM 2511 C CA . THR A 1 314 ? 22.605 -19.010 -0.238 1.00 27.11 314 THR A CA 1
ATOM 2512 C C . THR A 1 314 ? 22.557 -18.850 1.289 1.00 27.11 314 THR A C 1
ATOM 2514 O O . THR A 1 314 ? 21.674 -18.154 1.781 1.00 27.11 314 THR A O 1
ATOM 2517 N N . PRO A 1 315 ? 23.513 -19.398 2.077 1.00 26.58 315 PRO A N 1
ATOM 2518 C CA . PRO A 1 315 ? 23.416 -19.425 3.545 1.00 26.58 315 PRO A CA 1
ATOM 2519 C C . PRO A 1 315 ? 23.733 -18.098 4.271 1.00 26.58 315 PRO A C 1
ATOM 2521 O O . PRO A 1 315 ? 23.981 -18.125 5.474 1.00 26.58 315 PRO A O 1
ATOM 2524 N N . LYS A 1 316 ? 23.834 -16.949 3.581 1.00 26.30 316 LYS A N 1
ATOM 2525 C CA . LYS A 1 316 ? 24.470 -15.733 4.144 1.00 26.30 316 LYS A CA 1
ATOM 2526 C C . LYS A 1 316 ? 23.841 -14.379 3.768 1.00 26.30 316 LYS A C 1
ATOM 2528 O O . LYS A 1 316 ? 24.562 -13.391 3.681 1.00 26.30 316 LYS A O 1
ATOM 2533 N N . THR A 1 317 ? 22.526 -14.277 3.581 1.00 27.94 317 THR A N 1
ATOM 2534 C CA . THR A 1 317 ? 21.886 -12.969 3.306 1.00 27.94 317 THR A CA 1
ATOM 2535 C C . THR A 1 317 ? 20.735 -12.660 4.264 1.00 27.94 317 THR A C 1
ATOM 2537 O O . THR A 1 317 ? 19.692 -13.308 4.253 1.00 27.94 317 THR A O 1
ATOM 2540 N N . GLU A 1 318 ? 20.965 -11.641 5.094 1.00 28.78 318 GLU A N 1
ATOM 2541 C CA . GLU A 1 318 ? 20.211 -11.179 6.272 1.00 28.78 318 GLU A CA 1
ATOM 2542 C C . GLU A 1 318 ? 18.888 -10.431 5.967 1.00 28.78 318 GLU A C 1
ATOM 2544 O O . GLU A 1 318 ? 18.575 -9.447 6.634 1.00 28.78 318 GLU A O 1
ATOM 2549 N N . ALA A 1 319 ? 18.092 -10.839 4.970 1.00 28.16 319 ALA A N 1
ATOM 2550 C CA . ALA A 1 319 ? 16.983 -9.990 4.497 1.00 28.16 319 ALA A CA 1
ATOM 2551 C C . ALA A 1 319 ? 15.595 -10.637 4.302 1.00 28.16 319 ALA A C 1
ATOM 2553 O O . ALA A 1 319 ? 14.708 -9.943 3.808 1.00 28.16 319 ALA A O 1
ATOM 2554 N N . CYS A 1 320 ? 15.322 -11.886 4.718 1.00 33.69 320 CYS A N 1
ATOM 2555 C CA . CYS A 1 320 ? 13.919 -12.350 4.763 1.00 33.69 320 CYS A CA 1
ATOM 2556 C C . CYS A 1 320 ? 13.299 -12.033 6.123 1.00 33.69 320 CYS A C 1
ATOM 2558 O O . CYS A 1 320 ? 13.359 -12.800 7.082 1.00 33.69 320 CYS A O 1
ATOM 2560 N N . GLY A 1 321 ? 12.741 -10.831 6.173 1.00 36.34 321 GLY A N 1
ATOM 2561 C CA . GLY A 1 321 ? 12.146 -10.213 7.343 1.00 36.34 321 GLY A CA 1
ATOM 2562 C C . GLY A 1 321 ? 10.746 -9.686 7.102 1.00 36.34 321 GLY A C 1
ATOM 2563 O O . GLY A 1 321 ? 10.385 -8.639 7.633 1.00 36.34 321 GLY A O 1
ATOM 2564 N N . ARG A 1 322 ? 9.998 -10.286 6.179 1.00 47.28 322 ARG A N 1
ATOM 2565 C CA . ARG A 1 322 ? 8.640 -9.837 5.878 1.00 47.28 322 ARG A CA 1
ATOM 2566 C C . ARG A 1 322 ? 7.759 -11.053 5.679 1.00 47.28 322 ARG A C 1
ATOM 2568 O O . ARG A 1 322 ? 8.143 -11.941 4.929 1.00 47.28 322 ARG A O 1
ATOM 2575 N N . VAL A 1 323 ? 6.657 -11.048 6.432 1.00 44.03 323 VAL A N 1
ATOM 2576 C CA . VAL A 1 323 ? 5.593 -12.055 6.571 1.00 44.03 323 VAL A CA 1
ATOM 2577 C C . VAL A 1 323 ? 5.886 -13.361 5.846 1.00 44.03 323 VAL A C 1
ATOM 2579 O O . VAL A 1 323 ? 5.739 -13.464 4.631 1.00 44.03 323 VAL A O 1
ATOM 2582 N N . THR A 1 324 ? 6.324 -14.358 6.604 1.00 43.84 324 THR A N 1
ATOM 2583 C CA . THR A 1 324 ? 6.514 -15.699 6.064 1.00 43.84 324 THR A CA 1
ATOM 2584 C C . THR A 1 324 ? 5.150 -16.376 5.990 1.00 43.84 324 THR A C 1
ATOM 2586 O O . THR A 1 324 ? 4.450 -16.496 6.995 1.00 43.84 324 THR A O 1
ATOM 2589 N N . ILE A 1 325 ? 4.762 -16.747 4.775 1.00 42.31 325 ILE A N 1
ATOM 2590 C CA . ILE A 1 325 ? 3.441 -17.277 4.440 1.00 42.31 325 ILE A CA 1
ATOM 2591 C C . ILE A 1 325 ? 3.548 -18.805 4.365 1.00 42.31 325 ILE A C 1
ATOM 2593 O O . ILE A 1 325 ? 4.503 -19.322 3.776 1.00 42.31 325 ILE A O 1
ATOM 2597 N N . LYS A 1 326 ? 2.594 -19.537 4.953 1.00 31.48 326 LYS A N 1
ATOM 2598 C CA . LYS A 1 326 ? 2.380 -20.955 4.616 1.00 31.48 326 LYS A CA 1
ATOM 2599 C C . LYS A 1 326 ? 1.751 -21.016 3.221 1.00 31.48 326 LYS A C 1
ATOM 2601 O O . LYS A 1 326 ? 0.682 -20.448 3.022 1.00 31.48 326 LYS A O 1
ATOM 2606 N N . ASN A 1 327 ? 2.438 -21.657 2.274 1.00 30.03 327 ASN A N 1
ATOM 2607 C CA . ASN A 1 327 ? 1.878 -21.999 0.960 1.00 30.03 327 ASN A CA 1
ATOM 2608 C C . ASN A 1 327 ? 1.036 -23.267 1.040 1.00 30.03 327 ASN A C 1
ATOM 2610 O O . ASN A 1 327 ? 1.511 -24.221 1.702 1.00 30.03 327 ASN A O 1
#